Protein AF-A0A7K5FRA9-F1 (afdb_monomer)

InterPro domains:
  IPR001584 Integrase, catalytic core [PF00665] (162-250)
  IPR001584 Integrase, catalytic core [PS50994] (154-251)
  IPR002156 Ribonuclease H domain [PS50879] (1-100)
  IPR003308 Integrase, N-terminal zinc-binding domain [PF02022] (113-146)
  IPR003308 Integrase, N-terminal zinc-binding domain [PS50876] (105-146)
  IPR012337 Ribonuclease H-like superfamily [SSF53098] (3-96)
  IPR012337 Ribonuclease H-like superfamily [SSF53098] (157-251)
  IPR017856 Integrase-like, N-terminal [G3DSA:1.10.10.200] (104-157)
  IPR017856 Integrase-like, N-terminal [SSF46919] (105-157)
  IPR036397 Ribonuclease H superfamily [G3DSA:3.30.420.10] (1-102)
  IPR036397 Ribonuclease H superfamily [G3DSA:3.30.420.10] (158-251)

Radius of gyration: 30.33 Å; Cα contacts (8 Å, |Δi|>4): 303; chains: 1; bounding box: 75×40×74 Å

Organism: Probosciger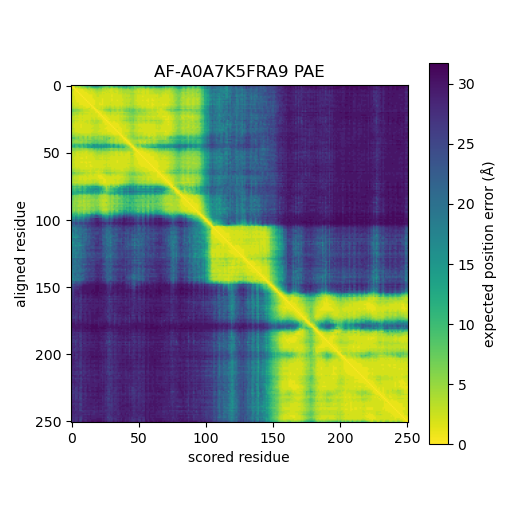 aterrimus (NCBI:txid141839)

Sequence (251 aa):
GSPQVVKLHATVHVFEKWDEPLNIITDSQYVEGVVQHLEGAWLKSTDHEDLYLLFRRLQHLISNRKLPYYIPHIRSHTQLPGPIAKGSALADKLAAPRINAPLPDALQQALLSHTFYHQSAKSLQRMFHIPLDSERQLIKMCPDCQSIAPLHPAGVNPRGLRALQLWQTDVTHVPEFGRYKYKYIYVLDTFSKAVWASPLTGETSKHTISHWMAAFATLGVPSEIKTDNGPCYTSQKTATFLVKWGVRHIT

Solvent-accessible surface area (backbone atoms only — not comparable to full-atom values): 14715 Å² total; per-residue (Å²): 126,50,74,66,53,54,51,43,52,53,51,41,50,50,65,71,72,49,97,55,76,40,78,48,82,34,63,41,62,64,53,39,52,46,67,78,51,37,70,83,54,85,84,72,92,57,99,53,57,72,59,49,52,49,50,54,51,41,28,53,52,57,68,70,52,87,59,60,71,47,62,54,66,45,74,66,88,58,90,59,87,53,72,66,47,52,50,51,55,49,50,52,64,69,70,43,83,82,72,92,55,84,80,62,61,57,66,56,49,45,46,58,48,31,77,65,65,68,60,51,38,72,55,45,27,73,74,56,71,48,60,56,67,62,36,45,49,55,49,68,69,32,67,74,56,52,76,62,49,75,79,64,66,87,67,74,80,85,62,30,96,43,69,53,35,28,30,40,40,52,76,45,81,49,73,88,58,54,97,53,67,36,34,31,41,35,39,33,30,54,49,71,64,52,72,48,74,44,81,24,97,59,79,44,38,69,48,56,50,56,49,48,55,54,41,32,75,72,79,48,73,42,48,24,40,37,41,60,82,46,72,32,59,71,30,69,71,36,50,54,50,33,56,76,70,66,28,47,79,44,104

pLDDT: mean 83.81, std 12.48, range [41.0, 97.38]

Structure (mmCIF, N/CA/C/O backbone):
data_AF-A0A7K5FRA9-F1
#
_entry.id   AF-A0A7K5FRA9-F1
#
loop_
_atom_site.group_PDB
_atom_site.id
_atom_site.type_symbol
_atom_site.label_atom_id
_atom_site.label_alt_id
_atom_site.label_comp_id
_atom_site.label_asym_id
_atom_site.label_entity_id
_atom_site.label_seq_id
_atom_site.pdbx_PDB_ins_code
_atom_site.Cartn_x
_atom_site.Cartn_y
_atom_site.Cartn_z
_atom_site.occupancy
_atom_site.B_iso_or_equiv
_atom_site.auth_seq_id
_atom_site.auth_comp_id
_atom_site.auth_asym_id
_atom_site.auth_atom_id
_atom_site.pdbx_PDB_model_num
ATOM 1 N N . GLY A 1 1 ? -24.449 4.962 10.376 1.00 53.41 1 GLY A N 1
ATOM 2 C CA . GLY A 1 1 ? -23.121 5.220 10.949 1.00 53.41 1 GLY A CA 1
ATOM 3 C C . GLY A 1 1 ? -22.290 3.954 11.004 1.00 53.41 1 GLY A C 1
ATOM 4 O O . GLY A 1 1 ? -22.815 2.906 11.344 1.00 53.41 1 GLY A O 1
ATOM 5 N N . SER A 1 2 ? -21.000 4.063 10.677 1.00 70.00 2 SER A N 1
ATOM 6 C CA . SER A 1 2 ? -20.014 2.971 10.752 1.00 70.00 2 SER A CA 1
ATOM 7 C C . SER A 1 2 ? -20.124 2.153 12.059 1.00 70.00 2 SER A C 1
ATOM 9 O O . SER A 1 2 ? -20.399 2.744 13.109 1.00 70.00 2 SER A O 1
ATOM 11 N N . PRO A 1 3 ? -19.857 0.827 12.043 1.00 72.19 3 PRO A N 1
ATOM 12 C CA . PRO A 1 3 ? -19.810 -0.007 13.249 1.00 72.19 3 PRO A CA 1
ATOM 13 C C . PRO A 1 3 ? -18.964 0.601 14.373 1.00 72.19 3 PRO A C 1
ATOM 15 O O . PRO A 1 3 ? -19.292 0.457 15.546 1.00 72.19 3 PRO A O 1
ATOM 18 N N . GLN A 1 4 ? -17.895 1.319 14.016 1.00 80.31 4 GLN A N 1
ATOM 19 C CA . GLN A 1 4 ? -17.022 1.984 14.981 1.00 80.31 4 GLN A CA 1
ATOM 20 C C . GLN A 1 4 ? -17.716 3.137 15.706 1.00 80.31 4 GLN A C 1
ATOM 22 O O . GLN A 1 4 ? -17.550 3.297 16.910 1.00 80.31 4 GLN A O 1
ATOM 27 N N . VAL A 1 5 ? -18.541 3.902 14.991 1.00 82.31 5 VAL A N 1
ATOM 28 C CA . VAL A 1 5 ? -19.293 5.030 15.552 1.00 82.31 5 VAL A CA 1
ATOM 29 C C . VAL A 1 5 ? -20.354 4.520 16.526 1.00 82.31 5 VAL A C 1
ATOM 31 O O . VAL A 1 5 ? -20.482 5.053 17.622 1.00 82.31 5 VAL A O 1
ATOM 34 N N . VAL A 1 6 ? -21.054 3.431 16.184 1.00 83.00 6 VAL A N 1
ATOM 35 C CA . VAL A 1 6 ? -22.041 2.797 17.080 1.00 83.00 6 VAL A CA 1
ATOM 36 C C . VAL A 1 6 ? -21.384 2.304 18.370 1.00 83.00 6 VAL A C 1
ATOM 38 O O . VAL A 1 6 ? -21.893 2.565 19.460 1.00 83.00 6 VAL A O 1
ATOM 41 N N . LYS A 1 7 ? -20.230 1.636 18.264 1.00 85.19 7 LYS A N 1
ATOM 42 C CA . LYS A 1 7 ? -19.477 1.163 19.434 1.00 85.19 7 LYS A CA 1
ATOM 43 C C . LYS A 1 7 ? -18.981 2.324 20.294 1.00 85.19 7 LYS A C 1
ATOM 45 O O . LYS A 1 7 ? -19.100 2.265 21.512 1.00 85.19 7 LYS A O 1
ATOM 50 N N . LEU A 1 8 ? -18.520 3.408 19.673 1.00 89.62 8 LEU A N 1
ATOM 51 C CA . LEU A 1 8 ? -18.101 4.611 20.386 1.00 89.62 8 LEU A CA 1
ATOM 52 C C . LEU A 1 8 ? -19.274 5.288 21.120 1.00 89.62 8 LEU A C 1
ATOM 54 O O . LEU A 1 8 ? -19.124 5.667 22.278 1.00 89.62 8 LEU A O 1
ATOM 58 N N . HIS A 1 9 ? -20.458 5.365 20.502 1.00 89.56 9 HIS A N 1
ATOM 59 C CA . HIS A 1 9 ? -21.684 5.831 21.164 1.00 89.56 9 HIS A CA 1
ATOM 60 C C . HIS A 1 9 ? -22.047 4.972 22.377 1.00 89.56 9 HIS A C 1
ATOM 62 O O . HIS A 1 9 ? -22.387 5.512 23.429 1.00 89.56 9 HIS A O 1
ATOM 68 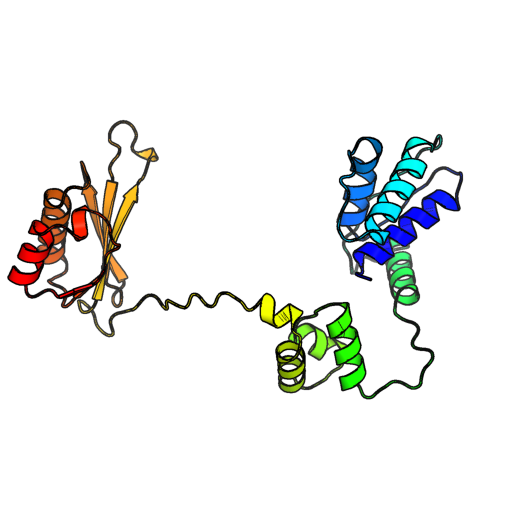N N . ALA A 1 10 ? -21.962 3.646 22.245 1.00 88.94 10 ALA A N 1
ATOM 69 C CA . ALA A 1 10 ? -22.217 2.737 23.356 1.00 88.94 10 ALA A CA 1
ATOM 70 C C . ALA A 1 10 ? -21.234 2.984 24.510 1.00 88.94 10 ALA A C 1
ATOM 72 O O . ALA A 1 10 ? -21.652 3.047 25.663 1.00 88.94 10 ALA A O 1
ATOM 73 N N . THR A 1 11 ? -19.951 3.205 24.212 1.00 91.44 11 THR A N 1
ATOM 74 C CA . THR A 1 11 ? -18.942 3.555 25.219 1.00 91.44 11 THR A CA 1
ATOM 75 C C . THR A 1 11 ? -19.252 4.878 25.911 1.00 91.44 11 THR A C 1
ATOM 77 O O . THR A 1 11 ? -19.220 4.922 27.138 1.00 91.44 11 THR A O 1
ATOM 80 N N . VAL A 1 12 ? -19.618 5.929 25.168 1.00 93.56 12 VAL A N 1
ATOM 81 C CA . VAL A 1 12 ? -20.054 7.207 25.763 1.00 93.56 12 VAL A CA 1
ATOM 82 C C . VAL A 1 12 ? -21.224 6.973 26.718 1.00 93.56 12 VAL A C 1
ATOM 84 O O . VAL A 1 12 ? -21.159 7.388 27.871 1.00 93.56 12 VAL A O 1
ATOM 87 N N . HIS A 1 13 ? -22.244 6.230 26.284 1.00 92.94 13 HIS A N 1
ATOM 88 C CA . HIS A 1 13 ? -23.414 5.936 27.110 1.00 92.94 13 HIS A CA 1
ATOM 89 C C . HIS A 1 13 ? -23.062 5.176 28.397 1.00 92.94 13 HIS A C 1
ATOM 91 O O . HIS A 1 13 ? -23.666 5.415 29.442 1.00 92.94 13 HIS A O 1
ATOM 97 N N . VAL A 1 14 ? -22.070 4.280 28.349 1.00 92.56 14 VAL A N 1
ATOM 98 C CA . VAL A 1 14 ? -21.587 3.573 29.542 1.00 92.56 14 VAL A CA 1
ATOM 99 C C . VAL A 1 14 ? -20.971 4.545 30.551 1.00 92.56 14 VAL A C 1
ATOM 101 O O . VAL A 1 14 ? -21.296 4.487 31.735 1.00 92.56 14 VAL A O 1
ATOM 104 N N . PHE A 1 15 ? -20.135 5.479 30.100 1.00 93.25 15 PHE A N 1
ATOM 105 C CA . PHE A 1 15 ? -19.546 6.479 30.993 1.00 93.25 15 PHE A CA 1
ATOM 106 C C . PHE A 1 15 ? -20.578 7.444 31.592 1.00 93.25 15 PHE A C 1
ATOM 108 O O . PHE A 1 15 ? -20.387 7.901 32.714 1.00 93.25 15 PHE A O 1
ATOM 115 N N . GLU A 1 16 ? -21.666 7.735 30.875 1.00 93.88 16 GLU A N 1
ATOM 116 C CA . GLU A 1 16 ? -22.750 8.602 31.361 1.00 93.88 16 GLU A CA 1
ATOM 117 C C . GLU A 1 16 ? -23.646 7.933 32.392 1.00 93.88 16 GLU A C 1
ATOM 119 O O . GLU A 1 16 ? -24.121 8.574 33.326 1.00 93.88 16 GLU A O 1
ATOM 124 N N . LYS A 1 17 ? -23.944 6.653 32.176 1.00 94.00 17 LYS A N 1
ATOM 125 C CA . LYS A 1 17 ? -24.985 5.960 32.927 1.00 94.00 17 LYS A CA 1
ATOM 126 C C . LYS A 1 17 ? -24.496 5.431 34.270 1.00 94.00 17 LYS A C 1
ATOM 128 O O . LYS A 1 17 ? -25.296 5.325 35.197 1.00 94.00 17 LYS A O 1
ATOM 133 N N . TRP A 1 18 ? -23.218 5.077 34.369 1.00 91.38 18 TRP A N 1
ATOM 134 C CA . TRP A 1 18 ? -22.669 4.403 35.540 1.00 91.38 18 TRP A CA 1
ATOM 135 C C . TRP A 1 18 ? -21.565 5.228 36.205 1.00 91.38 18 TRP A C 1
ATOM 137 O O . TRP A 1 18 ? -20.449 5.358 35.690 1.00 91.38 18 TRP A O 1
ATOM 147 N N . ASP A 1 19 ? -21.868 5.727 37.402 1.00 88.94 19 ASP A N 1
ATOM 148 C CA . ASP A 1 19 ? -20.928 6.420 38.291 1.00 88.94 19 ASP A CA 1
ATOM 149 C C . ASP A 1 19 ? -20.381 5.464 39.372 1.00 88.94 19 ASP A C 1
ATOM 151 O O . ASP A 1 19 ? -20.484 5.695 40.571 1.00 88.94 19 ASP A O 1
ATOM 155 N N . GLU A 1 20 ? -19.842 4.326 38.927 1.00 93.06 20 GLU A N 1
ATOM 156 C CA . GLU A 1 20 ? -19.212 3.283 39.755 1.00 93.06 20 GLU A CA 1
ATOM 157 C C . GLU A 1 20 ? -17.907 2.783 39.096 1.00 93.06 20 GLU A C 1
ATOM 159 O O . GLU A 1 20 ? -17.651 3.122 37.943 1.00 93.06 20 GLU A O 1
ATOM 164 N N . PRO A 1 21 ? -17.025 2.011 39.754 1.00 93.75 21 PRO A N 1
ATOM 165 C CA . PRO A 1 21 ? -15.877 1.406 39.071 1.00 93.75 21 PRO A CA 1
ATOM 166 C C . PRO A 1 21 ? -16.293 0.591 37.831 1.00 93.75 21 PRO A C 1
ATOM 168 O O . PRO A 1 21 ? -17.143 -0.291 37.930 1.00 93.75 21 PRO A O 1
ATOM 171 N N . LEU A 1 22 ? -15.697 0.867 36.662 1.00 93.44 22 LEU A N 1
ATOM 172 C CA . LEU A 1 22 ? -16.139 0.293 35.380 1.00 93.44 22 LEU A CA 1
ATOM 173 C C . LEU A 1 22 ? -15.146 -0.688 34.766 1.00 93.44 22 LEU A C 1
ATOM 175 O O . LEU A 1 22 ? -13.953 -0.418 34.687 1.00 93.44 22 LEU A O 1
ATOM 179 N N . ASN A 1 23 ? -15.672 -1.775 34.203 1.00 92.50 23 ASN A N 1
ATOM 180 C CA . ASN A 1 23 ? -14.941 -2.663 33.303 1.00 92.50 23 ASN A CA 1
ATOM 181 C C . ASN A 1 23 ? -15.685 -2.734 31.963 1.00 92.50 23 ASN A C 1
ATOM 183 O O . ASN A 1 23 ? -16.771 -3.307 31.882 1.00 92.50 23 ASN A O 1
ATOM 187 N N . ILE A 1 24 ? -15.111 -2.146 30.914 1.00 91.00 24 ILE A N 1
ATOM 188 C CA . ILE A 1 24 ? -15.698 -2.059 29.573 1.00 91.00 24 ILE A CA 1
ATOM 189 C C . ILE A 1 24 ? -14.959 -3.026 28.656 1.00 91.00 24 ILE A C 1
ATOM 191 O O . ILE A 1 24 ? -13.873 -2.731 28.183 1.00 91.00 24 ILE A O 1
ATOM 195 N N . ILE A 1 25 ? -15.536 -4.185 28.368 1.00 89.38 25 ILE A N 1
ATOM 196 C CA . ILE A 1 25 ? -14.910 -5.137 27.444 1.00 89.38 25 ILE A CA 1
ATOM 197 C C . ILE A 1 25 ? -15.369 -4.806 26.024 1.00 89.38 25 ILE A C 1
ATOM 199 O O . ILE A 1 25 ? -16.564 -4.867 25.736 1.00 89.38 25 ILE A O 1
ATOM 203 N N . THR A 1 26 ? -14.431 -4.455 25.142 1.00 88.31 26 THR A N 1
ATOM 204 C CA . THR A 1 26 ? -14.727 -4.048 23.760 1.00 88.31 26 THR A CA 1
ATOM 205 C C . THR A 1 26 ? -14.065 -4.978 22.753 1.00 88.31 26 THR A C 1
ATOM 207 O O . THR A 1 26 ? -12.919 -5.381 22.914 1.00 88.31 26 THR A O 1
ATOM 210 N N . ASP A 1 27 ? -14.765 -5.309 21.675 1.00 86.12 27 ASP A N 1
ATOM 211 C CA . ASP A 1 27 ? -14.205 -6.007 20.513 1.00 86.12 27 ASP A CA 1
ATOM 212 C C . ASP A 1 27 ? -13.734 -5.029 19.414 1.00 86.12 27 ASP A C 1
ATOM 214 O O . ASP A 1 27 ? -13.428 -5.419 18.286 1.00 86.12 27 ASP A O 1
ATOM 218 N N . SER A 1 28 ? -13.718 -3.729 19.728 1.00 87.31 28 SER A N 1
ATOM 219 C CA . SER A 1 28 ? -13.159 -2.683 18.882 1.00 87.31 28 SER A CA 1
ATOM 220 C C . SER A 1 28 ? -11.855 -2.155 19.464 1.00 87.31 28 SER A C 1
ATOM 222 O O . SER A 1 28 ? -11.849 -1.360 20.407 1.00 87.31 28 SER A O 1
ATOM 224 N N . GLN A 1 29 ? -10.754 -2.536 18.817 1.00 88.06 29 GLN A N 1
ATOM 225 C CA . GLN A 1 29 ? -9.428 -1.975 19.080 1.00 88.06 29 GLN A CA 1
ATOM 226 C C . GLN A 1 29 ? -9.397 -0.453 18.870 1.00 88.06 29 GLN A C 1
ATOM 228 O O . GLN A 1 29 ? -8.656 0.260 19.536 1.00 88.06 29 GLN A O 1
ATOM 233 N N . TYR A 1 30 ? -10.229 0.061 17.960 1.00 89.06 30 TYR A N 1
ATOM 234 C CA . TYR A 1 30 ? -10.352 1.498 17.739 1.00 89.06 30 TYR A CA 1
ATOM 235 C C . TYR A 1 30 ? -10.917 2.211 18.971 1.00 89.06 30 TYR A C 1
ATOM 237 O O . TYR A 1 30 ? -10.350 3.201 19.415 1.00 89.06 30 TYR A O 1
ATOM 245 N N . VAL A 1 31 ? -12.009 1.698 19.545 1.00 90.00 31 VAL A N 1
ATOM 246 C CA . VAL A 1 31 ? -12.643 2.291 20.732 1.00 90.00 31 VAL A CA 1
ATOM 247 C C . VAL A 1 31 ? -11.736 2.190 21.958 1.00 90.00 31 VAL A C 1
ATOM 249 O O . VAL A 1 31 ? -11.616 3.168 22.691 1.00 90.00 31 VAL A O 1
ATOM 252 N N . GLU A 1 32 ? -11.071 1.047 22.156 1.00 92.44 32 GLU A N 1
ATOM 253 C CA . GLU A 1 32 ? -10.038 0.899 23.192 1.00 92.44 32 GLU A CA 1
ATOM 254 C C . GLU A 1 32 ? -8.961 1.981 23.036 1.00 92.44 32 GLU A C 1
ATOM 256 O O . GLU A 1 32 ? -8.694 2.735 23.973 1.00 92.44 32 GLU A O 1
ATOM 261 N N . GLY A 1 33 ? -8.389 2.096 21.833 1.00 90.75 33 GLY A N 1
ATOM 262 C CA . GLY A 1 33 ? -7.344 3.067 21.534 1.00 90.75 33 GLY A CA 1
ATOM 263 C C . GLY A 1 33 ? -7.802 4.508 21.740 1.00 90.75 33 GLY A C 1
ATOM 264 O O . GLY A 1 33 ? -7.056 5.301 22.306 1.00 90.75 33 GLY A O 1
ATOM 265 N N . VAL A 1 34 ? -9.032 4.854 21.348 1.00 91.38 34 VAL A N 1
ATOM 266 C CA . VAL A 1 34 ? -9.605 6.179 21.618 1.00 91.38 34 VAL A CA 1
ATOM 267 C C . VAL A 1 34 ? -9.618 6.439 23.120 1.00 91.38 34 VAL A C 1
ATOM 269 O O . VAL A 1 34 ? -8.994 7.397 23.557 1.00 91.38 34 VAL A O 1
ATOM 272 N N . VAL A 1 35 ? -10.269 5.591 23.919 1.00 91.50 35 VAL A N 1
ATOM 273 C CA . VAL A 1 35 ? -10.432 5.834 25.363 1.00 91.50 35 VAL A CA 1
ATOM 274 C C . VAL A 1 35 ? -9.081 5.971 26.073 1.00 91.50 35 VAL A C 1
ATOM 276 O O . VAL A 1 35 ? -8.929 6.864 26.899 1.00 91.50 35 VAL A O 1
ATOM 279 N N . GLN A 1 36 ? -8.086 5.155 25.711 1.00 89.50 36 GLN A N 1
ATOM 280 C CA . GLN A 1 36 ? -6.750 5.193 26.322 1.00 89.50 36 GLN A CA 1
ATOM 281 C C . GLN A 1 36 ? -5.970 6.490 26.054 1.00 89.50 36 GLN A C 1
ATOM 283 O O . GLN A 1 36 ? -5.121 6.861 26.859 1.00 89.50 36 GLN A O 1
ATOM 288 N N . HIS A 1 37 ? -6.231 7.174 24.938 1.00 89.88 37 HIS A N 1
ATOM 289 C CA . HIS A 1 37 ? -5.438 8.337 24.517 1.00 89.88 37 HIS A CA 1
ATOM 290 C C . HIS A 1 37 ? -6.216 9.658 24.570 1.00 89.88 37 HIS A C 1
ATOM 292 O O . HIS A 1 37 ? -5.622 10.724 24.411 1.00 89.88 37 HIS A O 1
ATOM 298 N N . LEU A 1 38 ? -7.534 9.617 24.777 1.00 88.88 38 LEU A N 1
ATOM 299 C CA . LEU A 1 38 ? -8.399 10.784 24.606 1.00 88.88 38 LEU A CA 1
ATOM 300 C C . LEU A 1 38 ? -8.260 11.831 25.720 1.00 88.88 38 LEU A C 1
ATOM 302 O O . LEU A 1 38 ? -8.423 13.016 25.441 1.00 88.88 38 LEU A O 1
ATOM 306 N N . GLU A 1 39 ? -7.943 11.430 26.954 1.00 83.50 39 GLU A N 1
ATOM 307 C CA . GLU A 1 39 ? -7.910 12.325 28.127 1.00 83.50 39 GLU A CA 1
ATOM 308 C C . GLU A 1 39 ? -6.984 13.541 27.934 1.00 83.50 39 GLU A C 1
ATOM 310 O O . GLU A 1 39 ? -7.330 14.648 28.337 1.00 83.50 39 GLU A O 1
ATOM 315 N N . GLY A 1 40 ? -5.849 13.357 27.249 1.00 78.81 40 GLY A N 1
ATOM 316 C CA . GLY A 1 40 ? -4.874 14.417 26.950 1.00 78.81 40 GLY A CA 1
ATOM 317 C C . GLY A 1 40 ? -4.806 14.844 25.479 1.00 78.81 40 GLY A C 1
ATOM 318 O O . GLY A 1 40 ? -3.919 15.612 25.104 1.00 78.81 40 GLY A O 1
ATOM 319 N N . ALA A 1 41 ? -5.687 14.330 24.617 1.00 85.62 41 ALA A N 1
ATOM 320 C CA . ALA A 1 41 ? -5.601 14.564 23.178 1.00 85.62 41 ALA A CA 1
ATOM 321 C C . ALA A 1 41 ? -6.156 15.935 22.757 1.00 85.62 41 ALA A C 1
ATOM 323 O O . ALA A 1 41 ? -7.220 16.372 23.196 1.00 85.62 41 ALA A O 1
ATOM 324 N N . TRP A 1 42 ? -5.480 16.584 21.806 1.00 83.94 42 TRP A N 1
ATOM 325 C CA . TRP A 1 42 ? -6.009 17.765 21.124 1.00 83.94 42 TRP A CA 1
ATOM 326 C C . TRP A 1 42 ? -6.942 17.354 19.981 1.00 83.94 42 TRP A C 1
ATOM 328 O O . TRP A 1 42 ? -6.505 16.806 18.969 1.00 83.94 42 TRP A O 1
ATOM 338 N N . LEU A 1 43 ? -8.237 17.645 20.129 1.00 83.50 43 LEU A N 1
ATOM 339 C CA . LEU A 1 43 ? -9.244 17.362 19.106 1.00 83.50 43 LEU A CA 1
ATOM 340 C C . LEU A 1 43 ? -9.278 18.472 18.047 1.00 83.50 43 LEU A C 1
ATOM 342 O O . LEU A 1 43 ? -9.757 19.580 18.303 1.00 83.50 43 LEU A O 1
ATOM 346 N N . LYS A 1 44 ? -8.807 18.159 16.837 1.00 80.75 44 LYS A N 1
ATOM 347 C CA . LYS A 1 44 ? -8.954 19.023 15.657 1.00 80.75 44 LYS A CA 1
ATOM 348 C C . LYS A 1 44 ? -10.401 18.975 15.150 1.00 80.75 44 LYS A C 1
ATOM 350 O O . LYS A 1 44 ? -11.011 17.910 15.163 1.00 80.75 44 LYS A O 1
ATOM 355 N N . SER A 1 45 ? -10.946 20.107 14.701 1.00 74.19 45 SER A N 1
ATOM 356 C CA . SER A 1 45 ? -12.240 20.122 14.012 1.00 74.19 45 SER A CA 1
ATOM 357 C C . SER A 1 45 ? -12.164 19.312 12.712 1.00 74.19 45 SER A C 1
ATOM 359 O O . SER A 1 45 ? -11.163 19.358 11.992 1.00 74.19 45 SER A O 1
ATOM 361 N N . THR A 1 46 ? -13.213 18.540 12.439 1.00 73.25 46 THR A N 1
ATOM 362 C CA . THR A 1 46 ? -13.329 17.656 11.270 1.00 73.25 46 THR A CA 1
ATOM 363 C C . THR A 1 46 ? -14.650 17.899 10.558 1.00 73.25 46 THR A C 1
ATOM 365 O O . THR A 1 46 ? -15.611 18.301 11.207 1.00 73.25 46 THR A O 1
ATOM 368 N N . ASP A 1 47 ? -14.729 17.543 9.276 1.00 74.31 47 ASP A N 1
ATOM 369 C CA . ASP A 1 47 ? -15.952 17.652 8.460 1.00 74.31 47 ASP A CA 1
ATOM 370 C C . ASP A 1 47 ? -17.120 16.784 8.985 1.00 74.31 47 ASP A C 1
ATOM 372 O O . ASP A 1 47 ? -18.274 16.987 8.618 1.00 74.31 47 ASP A O 1
ATOM 376 N N . HIS A 1 48 ? -16.842 15.832 9.886 1.00 80.19 48 HIS A N 1
ATOM 377 C CA . HIS A 1 48 ? -17.844 15.026 10.589 1.00 80.19 48 HIS A CA 1
ATOM 378 C C . HIS A 1 48 ? -18.164 15.598 11.979 1.00 80.19 48 HIS A C 1
ATOM 380 O O . HIS A 1 48 ? -17.611 15.151 12.989 1.00 80.19 48 HIS A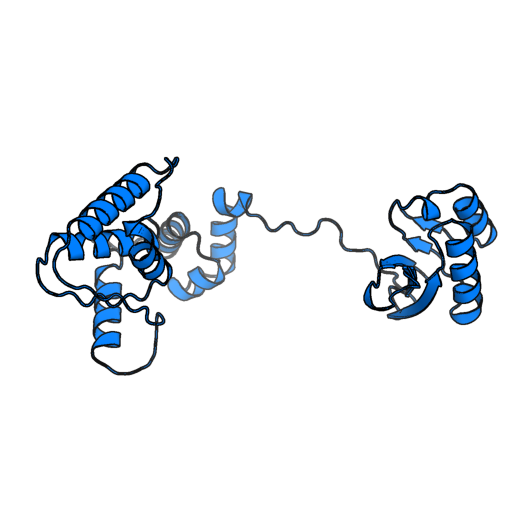 O 1
ATOM 386 N N . GLU A 1 49 ? -19.071 16.574 12.030 1.00 81.69 49 GLU A N 1
ATOM 387 C CA . GLU A 1 49 ? -19.450 17.290 13.259 1.00 81.69 49 GLU A CA 1
ATOM 388 C C . GLU A 1 49 ? -19.977 16.356 14.364 1.00 81.69 49 GLU A C 1
ATOM 390 O O . GLU A 1 49 ? -19.534 16.447 15.509 1.00 81.69 49 GLU A O 1
ATOM 395 N N . ASP A 1 50 ? -20.820 15.377 14.019 1.00 82.94 50 ASP A N 1
ATOM 396 C CA . ASP A 1 50 ? -21.369 14.407 14.980 1.00 82.94 50 ASP A CA 1
ATOM 397 C C . ASP A 1 50 ? -20.278 13.599 15.694 1.00 82.94 50 ASP A C 1
ATOM 399 O O . ASP A 1 50 ? -20.328 13.374 16.905 1.00 82.94 50 ASP A O 1
ATOM 403 N N . LEU A 1 51 ? -19.257 13.173 14.946 1.00 86.31 51 LEU A N 1
ATOM 404 C CA . LEU A 1 51 ? -18.149 12.392 15.486 1.00 86.31 51 LEU A CA 1
ATOM 405 C C . LEU A 1 51 ? -17.244 13.261 16.367 1.00 86.31 51 LEU A C 1
ATOM 407 O O . LEU A 1 51 ? -16.801 12.819 17.428 1.00 86.31 51 LEU A O 1
ATOM 411 N N . TYR A 1 52 ? -17.007 14.508 15.958 1.00 87.12 52 TYR A N 1
ATOM 412 C CA . TYR A 1 52 ? -16.275 15.484 16.759 1.00 87.12 52 TYR A CA 1
ATOM 413 C C . TYR A 1 52 ? -16.964 15.744 18.106 1.00 87.12 52 TYR A C 1
ATOM 415 O O . TYR A 1 52 ? -16.313 15.706 19.155 1.00 87.12 52 TYR A O 1
ATOM 423 N N . LEU A 1 53 ? -18.286 15.948 18.095 1.00 89.62 53 LEU A N 1
ATOM 424 C CA . LEU A 1 53 ? -19.091 16.113 19.306 1.00 89.62 53 LEU A CA 1
ATOM 425 C C . LEU A 1 53 ? -19.029 14.868 20.196 1.00 89.62 53 LEU A C 1
ATOM 427 O O . LEU A 1 53 ? -18.910 14.991 21.416 1.00 89.62 53 LEU A O 1
ATOM 431 N N . LEU A 1 54 ? -19.042 13.675 19.600 1.00 90.94 54 LEU A N 1
ATOM 432 C CA . LEU A 1 54 ? -18.921 12.418 20.332 1.00 90.94 54 LEU A CA 1
ATOM 433 C C . LEU A 1 54 ? -17.571 12.298 21.055 1.00 90.94 54 LEU A C 1
ATOM 435 O O . LEU A 1 54 ? -17.538 11.950 22.236 1.00 90.94 54 LEU A O 1
ATOM 439 N N . PHE A 1 55 ? -16.466 12.639 20.383 1.00 92.31 55 PHE A N 1
ATOM 440 C CA . PHE A 1 55 ? -15.140 12.658 21.004 1.00 92.31 55 PHE A CA 1
ATOM 441 C C . PHE A 1 55 ? -15.031 13.700 22.108 1.00 92.31 55 PHE A C 1
ATOM 443 O O . PHE A 1 55 ? -14.540 13.384 23.187 1.00 92.31 55 PHE A O 1
ATOM 450 N N . ARG A 1 56 ? -15.522 14.922 21.876 1.00 91.56 56 ARG A N 1
ATOM 451 C CA . ARG A 1 56 ? -15.575 15.980 22.898 1.00 91.56 56 ARG A CA 1
ATOM 452 C C . ARG A 1 56 ? -16.317 15.511 24.146 1.00 91.56 56 ARG A C 1
ATOM 454 O O . ARG A 1 56 ? -15.853 15.734 25.262 1.00 91.56 56 ARG A O 1
ATOM 461 N N . ARG A 1 57 ? -17.458 14.849 23.954 1.00 94.06 57 ARG A N 1
ATOM 462 C CA . ARG A 1 57 ? -18.296 14.342 25.042 1.00 94.06 57 ARG A CA 1
ATOM 463 C C . ARG A 1 57 ? -17.597 13.232 25.818 1.00 94.06 57 ARG A C 1
ATOM 465 O O . ARG A 1 57 ? -17.529 13.305 27.040 1.00 94.06 57 ARG A O 1
ATOM 472 N N . LEU A 1 58 ? -17.018 12.256 25.122 1.00 94.12 58 LEU A N 1
ATOM 473 C CA . LEU A 1 58 ? -16.253 11.184 25.756 1.00 94.12 58 LEU A CA 1
ATOM 474 C C . LEU A 1 58 ? -15.024 11.720 26.504 1.00 94.12 58 LEU A C 1
ATOM 476 O O . LEU A 1 58 ? -14.780 11.306 27.632 1.00 94.12 58 LEU A O 1
ATOM 480 N N . GLN A 1 59 ? -14.296 12.675 25.919 1.00 93.81 59 GLN A N 1
ATOM 481 C CA . GLN A 1 59 ? -13.152 13.328 26.556 1.00 93.81 59 GLN A CA 1
ATOM 482 C C . GLN A 1 59 ? -13.567 13.987 27.872 1.00 93.81 59 GLN A C 1
ATOM 484 O O . GLN A 1 59 ? -12.959 13.737 28.906 1.00 93.81 59 GLN A O 1
ATOM 489 N N . HIS A 1 60 ? -14.648 14.770 27.849 1.00 93.19 60 HIS A N 1
ATOM 490 C CA . HIS A 1 60 ? -15.175 15.421 29.044 1.00 93.19 60 HIS A CA 1
ATOM 491 C C . HIS A 1 60 ? -15.575 14.416 30.134 1.00 93.19 60 HIS A C 1
ATOM 493 O O . HIS A 1 60 ? -15.315 14.658 31.311 1.00 93.19 60 HIS A O 1
ATOM 499 N N . LEU A 1 61 ? -16.187 13.289 29.762 1.00 93.75 61 LEU A N 1
ATOM 500 C CA . LEU A 1 61 ? -16.572 12.247 30.716 1.00 93.75 61 LEU A CA 1
ATOM 501 C C . LEU A 1 61 ? -15.354 11.565 31.342 1.00 93.75 61 LEU A C 1
ATOM 503 O O . LEU A 1 61 ? -15.348 11.354 32.550 1.00 93.75 61 LEU A O 1
ATOM 507 N N . ILE A 1 62 ? -14.327 11.255 30.547 1.00 92.38 62 ILE A N 1
ATOM 508 C CA . ILE A 1 62 ? -13.093 10.633 31.042 1.00 92.38 62 ILE A CA 1
ATOM 509 C C . ILE A 1 62 ? -12.362 11.591 31.986 1.00 92.38 62 ILE A C 1
ATOM 511 O O . ILE A 1 62 ? -12.076 11.215 33.117 1.00 92.38 62 ILE A O 1
ATOM 515 N N . SER A 1 63 ? -12.142 12.843 31.572 1.00 91.56 63 SER A N 1
ATOM 516 C CA . SER A 1 63 ? -11.398 13.830 32.367 1.00 91.56 63 SER A CA 1
ATOM 517 C C . SER A 1 63 ? -12.072 14.196 33.694 1.00 91.56 63 SER A C 1
ATOM 519 O O . SER A 1 63 ? -11.392 14.596 34.633 1.00 91.56 63 SER A O 1
ATOM 521 N N . ASN A 1 64 ? -13.401 14.084 33.792 1.00 90.81 64 ASN A N 1
ATOM 522 C CA . ASN A 1 64 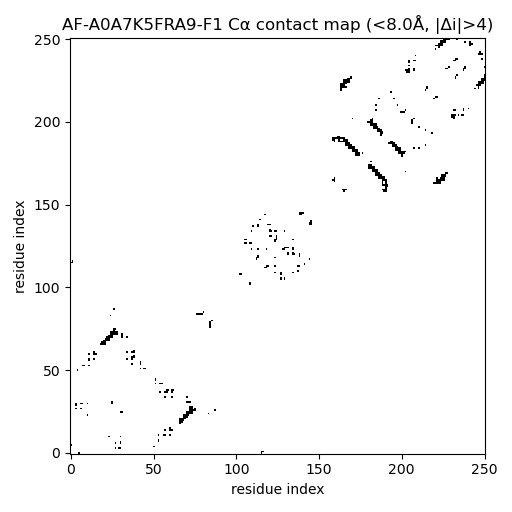? -14.134 14.370 35.031 1.00 90.81 64 ASN A CA 1
ATOM 523 C C . ASN A 1 64 ? -14.403 13.130 35.888 1.00 90.81 64 ASN A C 1
ATOM 525 O O . ASN A 1 64 ? -14.926 13.253 37.002 1.00 90.81 64 ASN A O 1
ATOM 529 N N . ARG A 1 65 ? -14.076 11.932 35.397 1.00 90.12 65 ARG A N 1
ATOM 530 C CA . ARG A 1 65 ? -14.336 10.700 36.132 1.00 90.12 65 ARG A CA 1
ATOM 531 C C . ARG A 1 65 ? -13.352 10.558 37.290 1.00 90.12 65 ARG A C 1
ATOM 533 O O . ARG A 1 65 ? -12.144 10.545 37.098 1.00 90.12 65 ARG A O 1
ATOM 540 N N . LYS A 1 66 ? -13.878 10.382 38.505 1.00 91.12 66 LYS A N 1
ATOM 541 C CA . LYS A 1 66 ? -13.070 10.154 39.722 1.00 91.12 66 LYS A CA 1
ATOM 542 C C . LYS A 1 66 ? -12.851 8.676 40.043 1.00 91.12 66 LYS A C 1
ATOM 544 O O . LYS A 1 66 ? -11.954 8.335 40.807 1.00 91.12 66 LYS A O 1
ATOM 549 N N . LEU A 1 67 ? -13.708 7.811 39.505 1.00 93.38 67 LEU A N 1
ATOM 550 C CA . LEU A 1 67 ? -13.717 6.377 39.777 1.00 93.38 67 LEU A CA 1
ATOM 551 C C . LEU A 1 67 ? -12.924 5.609 38.713 1.00 93.38 67 LEU A C 1
ATOM 553 O O . LEU A 1 67 ? -12.961 5.985 37.538 1.00 93.38 67 LEU A O 1
ATOM 557 N N . PRO A 1 68 ? -12.237 4.517 39.093 1.00 93.50 68 PRO A N 1
ATOM 558 C CA . PRO A 1 68 ? -11.404 3.770 38.164 1.00 93.50 68 PRO A CA 1
ATOM 559 C C . PRO A 1 68 ? -12.245 3.130 37.058 1.00 93.50 68 PRO A C 1
ATOM 561 O O . PRO A 1 68 ? -13.381 2.697 37.274 1.00 93.50 68 PRO A O 1
ATOM 564 N N . TYR A 1 69 ? -11.664 3.047 35.868 1.00 93.81 69 TYR A N 1
ATOM 565 C CA . TYR A 1 69 ? -12.232 2.313 34.750 1.00 93.81 69 TYR A CA 1
ATOM 566 C C . TYR A 1 69 ? -11.141 1.500 34.051 1.00 93.81 69 TYR A C 1
ATOM 568 O O . TYR A 1 69 ? -9.974 1.888 34.033 1.00 93.81 69 TYR A O 1
ATOM 576 N N . TYR A 1 70 ? -11.524 0.369 33.472 1.00 92.94 70 TYR A N 1
ATOM 577 C CA . TYR A 1 70 ? -10.649 -0.480 32.676 1.00 92.94 70 TYR A CA 1
ATOM 578 C C . TYR A 1 70 ? -11.343 -0.858 31.372 1.00 92.94 70 TYR A C 1
ATOM 580 O O . TYR A 1 70 ? -12.520 -1.222 31.378 1.00 92.94 70 TYR A O 1
ATOM 588 N N . ILE A 1 71 ? -10.626 -0.764 30.250 1.00 91.88 71 ILE A N 1
ATOM 589 C CA . ILE A 1 71 ? -11.159 -1.069 28.918 1.00 91.88 71 ILE A CA 1
ATOM 590 C C . ILE A 1 71 ? -10.222 -2.011 28.152 1.00 91.88 71 ILE A C 1
ATOM 592 O O . ILE A 1 71 ? -9.346 -1.546 27.429 1.00 91.88 71 ILE A O 1
ATOM 596 N N . PRO A 1 72 ? -10.344 -3.340 28.321 1.00 90.00 72 PRO A N 1
ATOM 597 C CA . PRO A 1 72 ? -9.558 -4.284 27.541 1.00 90.00 72 PRO A CA 1
ATOM 598 C C . PRO A 1 72 ? -10.209 -4.563 26.184 1.00 90.00 72 PRO A C 1
ATOM 600 O O . PRO A 1 72 ? -11.429 -4.749 26.083 1.00 90.00 72 PRO A O 1
ATOM 603 N N . HIS A 1 73 ? -9.379 -4.687 25.150 1.00 90.06 73 HIS A N 1
ATOM 604 C CA . HIS A 1 73 ? -9.807 -5.227 23.867 1.00 90.06 73 HIS A CA 1
ATOM 605 C C . HIS A 1 73 ? -9.803 -6.764 23.828 1.00 90.06 73 HIS A C 1
ATOM 607 O O . HIS A 1 73 ? -8.853 -7.427 24.250 1.00 90.06 73 HIS A O 1
ATOM 613 N N . ILE A 1 74 ? -10.852 -7.336 23.237 1.00 85.31 74 ILE A N 1
ATOM 614 C CA . ILE A 1 74 ? -10.957 -8.758 22.893 1.00 85.31 74 ILE A CA 1
ATOM 615 C C . ILE A 1 74 ? -11.099 -8.933 21.383 1.00 85.31 74 ILE A C 1
ATOM 617 O O . ILE A 1 74 ? -11.667 -8.093 20.697 1.00 85.31 74 ILE A O 1
ATOM 621 N N . ARG A 1 75 ? -10.633 -10.058 20.831 1.00 78.06 75 ARG A N 1
ATOM 622 C CA . ARG A 1 75 ? -10.894 -10.344 19.413 1.00 78.06 75 ARG A CA 1
ATOM 623 C C . ARG A 1 75 ? -12.386 -10.591 19.187 1.00 78.06 75 ARG A C 1
ATOM 625 O O . ARG A 1 75 ? -12.998 -11.399 19.891 1.00 78.06 75 ARG A O 1
ATOM 632 N N . SER A 1 76 ? -12.931 -9.945 18.161 1.00 67.56 76 SER A N 1
ATOM 633 C CA . SER A 1 76 ? -14.267 -10.233 17.650 1.00 67.56 76 SER A CA 1
ATOM 634 C C . SER A 1 76 ? -14.375 -11.695 17.197 1.00 67.56 76 SER A C 1
ATOM 636 O O . SER A 1 76 ? -13.402 -12.300 16.740 1.00 67.56 76 SER A O 1
ATOM 638 N N . HIS A 1 77 ? -15.565 -12.281 17.358 1.00 65.19 77 HIS A N 1
ATOM 639 C CA . HIS A 1 77 ? -15.886 -13.648 16.918 1.00 65.19 77 HIS A CA 1
ATOM 640 C C . HIS A 1 77 ? -14.953 -14.753 17.453 1.00 65.19 77 HIS A C 1
ATOM 642 O O . HIS A 1 77 ? -14.668 -15.734 16.762 1.00 65.19 77 HIS A O 1
ATOM 648 N N . THR A 1 78 ? -14.475 -14.629 18.693 1.00 63.56 78 THR A N 1
ATOM 649 C CA . THR A 1 78 ? -13.766 -15.736 19.351 1.00 63.56 78 THR A CA 1
ATOM 650 C C . THR A 1 78 ? -14.724 -16.905 19.611 1.00 63.56 78 THR A C 1
ATOM 652 O O . THR A 1 78 ? -15.819 -16.723 20.132 1.00 63.56 78 THR A O 1
ATOM 655 N N . GLN A 1 79 ? -14.306 -18.131 19.275 1.00 64.94 79 GLN A N 1
ATOM 656 C CA . GLN A 1 79 ? -15.059 -19.362 19.586 1.00 64.94 79 GLN A CA 1
ATOM 657 C C . GLN A 1 79 ? -14.839 -19.843 21.031 1.00 64.94 79 GLN A C 1
ATOM 659 O O . GLN A 1 79 ? -15.185 -20.969 21.384 1.00 64.94 79 GLN A O 1
ATOM 664 N N . LEU A 1 80 ? -14.212 -19.012 21.867 1.00 66.00 80 LEU A N 1
ATOM 665 C CA . LEU A 1 80 ? -13.893 -19.375 23.238 1.00 66.00 80 LEU A CA 1
ATOM 666 C C . LEU A 1 80 ? -15.174 -19.321 24.086 1.00 66.00 80 LEU A C 1
ATOM 668 O O . LEU A 1 80 ? -15.858 -18.295 24.094 1.00 66.00 80 LEU A O 1
ATOM 672 N N . PRO A 1 81 ? -15.528 -20.401 24.803 1.00 72.06 81 PRO A N 1
ATOM 673 C CA . PRO A 1 81 ? -16.699 -20.403 25.663 1.00 72.06 81 PRO A CA 1
ATOM 674 C C . PRO A 1 81 ? -16.479 -19.471 26.860 1.00 72.06 81 PRO A C 1
ATOM 676 O O . PRO A 1 81 ? -15.389 -19.405 27.423 1.00 72.06 81 PRO A O 1
ATOM 679 N N . GLY A 1 82 ? -17.525 -18.761 27.283 1.00 81.38 82 GLY A N 1
ATOM 680 C CA . GLY A 1 82 ? -17.458 -17.947 28.494 1.00 81.38 82 GLY A CA 1
ATOM 681 C C . GLY A 1 82 ? -18.504 -16.836 28.563 1.00 81.38 82 GLY A C 1
ATOM 682 O O . GLY A 1 82 ? -19.221 -16.588 27.589 1.00 81.38 82 GLY A O 1
ATOM 683 N N . PRO A 1 83 ? -18.602 -16.151 29.714 1.00 81.19 83 PRO A N 1
ATOM 684 C CA . PRO A 1 83 ? -19.535 -15.041 29.908 1.00 81.19 83 PRO A CA 1
ATOM 685 C C . PRO A 1 83 ? -19.254 -13.869 28.955 1.00 81.19 83 PRO A C 1
ATOM 687 O O . PRO A 1 83 ? -20.191 -13.250 28.461 1.00 81.19 83 PRO A O 1
ATOM 690 N N . ILE A 1 84 ? -17.981 -13.626 28.625 1.00 81.31 84 ILE A N 1
ATOM 691 C CA . ILE A 1 84 ? -17.551 -12.548 27.722 1.00 81.31 84 ILE A CA 1
ATOM 692 C C . ILE A 1 84 ? -18.052 -12.787 26.290 1.00 81.31 84 ILE A C 1
ATOM 694 O O . ILE A 1 84 ? -18.679 -11.909 25.703 1.00 81.31 84 ILE A O 1
ATOM 698 N N . ALA A 1 85 ? -17.845 -13.993 25.746 1.00 78.25 85 ALA A N 1
ATOM 699 C CA . ALA A 1 85 ? -18.301 -14.342 24.399 1.00 78.25 85 ALA A CA 1
ATOM 700 C C . ALA A 1 85 ? -19.835 -14.294 24.277 1.00 78.25 85 ALA A C 1
ATOM 702 O O . ALA A 1 85 ? -20.366 -13.799 23.284 1.00 78.25 85 ALA A O 1
ATOM 703 N N . LYS A 1 86 ? -20.562 -14.734 25.317 1.00 80.56 86 LYS A N 1
ATOM 704 C CA . LYS A 1 86 ? -22.030 -14.613 25.381 1.00 80.56 86 LYS A CA 1
ATOM 705 C C . LYS A 1 86 ? -22.488 -13.152 25.405 1.00 80.56 86 LYS A C 1
ATOM 707 O O . LYS A 1 86 ? -23.434 -12.807 24.703 1.00 80.56 86 LYS A O 1
ATOM 712 N N . GLY A 1 87 ? -21.820 -12.308 26.194 1.00 80.88 87 GLY A N 1
ATOM 713 C CA . GLY A 1 87 ? -22.106 -10.874 26.273 1.00 80.88 87 GLY A CA 1
ATOM 714 C C . GLY A 1 87 ? -21.871 -10.159 24.943 1.00 80.88 87 GLY A C 1
ATOM 715 O O . GLY A 1 87 ? -22.734 -9.408 24.499 1.00 80.88 87 GLY A O 1
ATOM 716 N N . SER A 1 88 ? -20.759 -10.460 24.266 1.00 77.88 88 SER A N 1
ATOM 717 C CA . SER A 1 88 ? -20.450 -9.929 22.932 1.00 77.88 88 SER A CA 1
ATOM 718 C C . SER A 1 88 ? -21.496 -10.348 21.895 1.00 77.88 88 SER A C 1
ATOM 720 O O . SER A 1 88 ? -22.050 -9.486 21.221 1.00 77.88 88 SER A O 1
ATOM 722 N N . ALA A 1 89 ? -21.866 -11.632 21.835 1.00 76.88 89 ALA A N 1
ATOM 723 C CA . ALA A 1 89 ? -22.902 -12.103 20.913 1.00 76.88 89 ALA A CA 1
ATOM 724 C C . ALA A 1 89 ? -24.275 -11.452 21.173 1.00 76.88 89 ALA A C 1
ATOM 726 O O . ALA A 1 89 ? -25.026 -11.167 20.239 1.00 76.88 89 ALA A O 1
ATOM 727 N N . LEU A 1 90 ? -24.614 -11.204 22.444 1.00 81.31 90 LEU A N 1
ATOM 728 C CA . LEU A 1 90 ? -25.830 -10.482 22.809 1.00 81.31 90 LEU A CA 1
ATOM 729 C C . LEU A 1 90 ? -25.769 -9.015 22.362 1.00 81.31 90 LEU A C 1
ATOM 731 O O . LEU A 1 90 ? -26.747 -8.523 21.803 1.00 81.31 90 LEU A O 1
ATOM 735 N N . ALA A 1 91 ? -24.640 -8.335 22.577 1.00 74.94 91 ALA A N 1
ATOM 736 C CA . ALA A 1 91 ? -24.436 -6.958 22.137 1.00 74.94 91 ALA A CA 1
ATOM 737 C C . ALA A 1 91 ? -24.559 -6.834 20.611 1.00 74.94 91 ALA A C 1
ATOM 739 O O . ALA A 1 91 ? -25.303 -5.979 20.138 1.00 74.94 91 ALA A O 1
ATOM 740 N N . ASP A 1 92 ? -23.942 -7.741 19.849 1.00 72.94 92 ASP A N 1
ATOM 741 C CA . ASP A 1 92 ? -24.048 -7.783 18.386 1.00 72.94 92 ASP A CA 1
ATOM 742 C C . ASP A 1 92 ? -25.491 -8.015 17.926 1.00 72.94 92 ASP A C 1
ATOM 744 O O . ASP A 1 92 ? -25.984 -7.330 17.031 1.00 72.94 92 ASP A O 1
ATOM 748 N N . LYS A 1 93 ? -26.217 -8.935 18.575 1.00 74.31 93 LYS A N 1
ATOM 749 C CA . LYS A 1 93 ? -27.633 -9.196 18.278 1.00 74.31 93 LYS A CA 1
ATOM 750 C C . LYS A 1 93 ? -28.525 -7.981 18.554 1.00 74.31 93 LYS A C 1
ATOM 752 O O . LYS A 1 93 ? -29.513 -7.786 17.851 1.00 74.31 93 LYS A O 1
ATOM 757 N N . LEU A 1 94 ? -28.216 -7.197 19.586 1.00 71.12 94 LEU A N 1
ATOM 758 C CA . LEU A 1 94 ? -28.960 -5.984 19.939 1.00 71.12 94 LEU A CA 1
ATOM 759 C C . LEU A 1 94 ? -28.567 -4.776 19.076 1.00 71.12 94 LEU A C 1
ATOM 761 O O . LEU A 1 94 ? -29.406 -3.908 18.850 1.00 71.12 94 LEU A O 1
ATOM 765 N N . ALA A 1 95 ? -27.321 -4.727 18.602 1.00 62.34 95 ALA A N 1
ATOM 766 C CA . ALA A 1 95 ? -26.808 -3.700 17.699 1.00 62.34 95 ALA A CA 1
ATOM 767 C C . ALA A 1 95 ? -27.148 -3.972 16.224 1.00 62.34 95 ALA A C 1
ATOM 769 O O . ALA A 1 95 ? -27.081 -3.055 15.403 1.00 62.34 95 ALA A O 1
ATOM 770 N N . ALA A 1 96 ? -27.522 -5.209 15.878 1.00 60.12 96 ALA A N 1
ATOM 771 C CA . ALA A 1 96 ? -28.047 -5.540 14.563 1.00 60.12 96 ALA A CA 1
ATOM 772 C C . ALA A 1 96 ? -29.301 -4.691 14.275 1.00 60.12 96 ALA A C 1
ATOM 774 O O . ALA A 1 96 ? -30.161 -4.549 15.152 1.00 60.12 96 ALA A O 1
ATOM 775 N N . PRO A 1 97 ? -29.437 -4.119 13.066 1.00 54.03 97 PRO A N 1
ATOM 776 C CA . PRO A 1 97 ? -30.591 -3.301 12.724 1.00 54.03 97 PRO A CA 1
ATOM 777 C C . PRO A 1 97 ? -31.885 -4.098 12.940 1.00 54.03 97 PRO A C 1
ATOM 779 O O . PRO A 1 97 ? -32.132 -5.106 12.279 1.00 54.03 97 PRO A O 1
ATOM 782 N N . ARG A 1 98 ? -32.729 -3.645 13.878 1.00 46.66 98 ARG A N 1
ATOM 783 C CA . ARG A 1 98 ? -34.104 -4.139 14.022 1.00 46.66 98 ARG A CA 1
ATOM 784 C C . ARG A 1 98 ? -34.915 -3.632 12.837 1.00 46.66 98 ARG A C 1
ATOM 786 O O . ARG A 1 98 ? -35.473 -2.538 12.875 1.00 46.66 98 ARG A O 1
ATOM 793 N N . ILE A 1 99 ? -34.956 -4.418 11.769 1.00 45.28 99 ILE A N 1
ATOM 794 C CA . ILE A 1 99 ? -35.843 -4.165 10.637 1.00 45.28 99 ILE A CA 1
ATOM 795 C C . ILE A 1 99 ? -37.259 -4.551 11.090 1.00 45.28 99 ILE A C 1
ATOM 797 O O . ILE A 1 99 ? -37.664 -5.702 10.991 1.00 45.28 99 ILE A O 1
ATOM 801 N N . ASN A 1 100 ? -38.011 -3.584 11.623 1.00 41.00 100 ASN A N 1
ATOM 802 C CA . ASN A 1 100 ? -39.436 -3.733 11.960 1.00 41.00 100 ASN A CA 1
ATOM 803 C C . ASN A 1 100 ? -40.343 -3.619 10.713 1.00 41.00 100 ASN A C 1
ATOM 805 O O . ASN A 1 100 ? -41.463 -3.121 10.792 1.00 41.00 100 ASN A O 1
ATOM 809 N N . ALA A 1 101 ? -39.854 -4.042 9.550 1.00 41.81 101 ALA A N 1
ATOM 810 C CA . ALA A 1 101 ? -40.568 -4.005 8.281 1.00 41.81 101 ALA A CA 1
ATOM 811 C C . ALA A 1 101 ? -40.525 -5.403 7.644 1.00 41.81 101 ALA A C 1
ATOM 813 O O . ALA A 1 101 ? -39.551 -6.127 7.873 1.00 41.81 101 ALA A O 1
ATOM 814 N N . PRO A 1 102 ? -41.550 -5.813 6.870 1.00 42.19 102 PRO A N 1
ATOM 815 C CA . PRO A 1 102 ? -41.487 -7.058 6.110 1.00 42.19 102 PRO A CA 1
ATOM 816 C C . PRO A 1 102 ? -40.200 -7.056 5.280 1.00 42.19 102 PRO A C 1
ATOM 818 O O . PRO A 1 102 ? -39.917 -6.067 4.604 1.00 42.19 102 PRO A O 1
ATOM 821 N N . LEU A 1 103 ? -39.394 -8.118 5.421 1.00 45.44 103 LEU A N 1
ATOM 822 C CA . LEU A 1 103 ? -38.069 -8.225 4.808 1.00 45.44 103 LEU A CA 1
ATOM 823 C C . LEU A 1 103 ? -38.158 -7.824 3.321 1.00 45.44 103 LEU A C 1
ATOM 825 O O . LEU A 1 103 ? -38.869 -8.497 2.572 1.00 45.44 103 LEU A O 1
ATOM 829 N N . PRO A 1 104 ? -37.461 -6.755 2.881 1.00 54.59 104 PRO A N 1
ATOM 830 C CA . PRO A 1 104 ? -37.316 -6.457 1.461 1.00 54.59 104 PRO A CA 1
ATOM 831 C C . PRO A 1 104 ? -36.683 -7.654 0.749 1.00 54.59 104 PRO A C 1
ATOM 833 O O . PRO A 1 104 ? -35.987 -8.441 1.393 1.00 54.59 104 PRO A O 1
ATOM 836 N N . ASP A 1 105 ? -36.881 -7.774 -0.562 1.00 73.69 105 ASP A N 1
ATOM 837 C CA . ASP A 1 105 ? -36.154 -8.734 -1.401 1.00 73.69 105 ASP A CA 1
ATOM 838 C C . ASP A 1 105 ? -34.658 -8.759 -1.019 1.00 73.69 105 ASP A C 1
ATOM 840 O O . ASP A 1 105 ? -34.079 -7.715 -0.696 1.00 73.69 105 ASP A O 1
ATOM 844 N N . ALA A 1 106 ? -34.034 -9.940 -0.993 1.00 74.25 106 ALA A N 1
ATOM 845 C CA . ALA A 1 106 ? -32.678 -10.129 -0.466 1.00 74.25 106 ALA A CA 1
ATOM 846 C C . ALA A 1 106 ? -31.685 -9.140 -1.101 1.00 74.25 106 ALA A C 1
ATOM 848 O O . ALA A 1 106 ? -30.810 -8.601 -0.422 1.00 74.25 106 ALA A O 1
ATOM 849 N N . LEU A 1 107 ? -31.883 -8.827 -2.386 1.00 75.94 107 LEU A N 1
ATOM 850 C CA . LEU A 1 107 ? -31.102 -7.851 -3.145 1.00 75.94 107 LEU A CA 1
ATOM 851 C C . LEU A 1 107 ? -31.201 -6.431 -2.586 1.00 75.94 107 LEU A C 1
ATOM 853 O O . LEU A 1 107 ? -30.202 -5.719 -2.516 1.00 75.94 107 LEU A O 1
ATOM 857 N N . GLN A 1 108 ? -32.379 -6.020 -2.132 1.00 79.88 108 GLN A N 1
ATOM 858 C CA . GLN A 1 108 ? -32.583 -4.706 -1.539 1.00 79.88 108 GLN A CA 1
ATOM 859 C C . GLN A 1 108 ? -31.968 -4.617 -0.134 1.00 79.88 108 GLN A C 1
ATOM 861 O O . GLN A 1 108 ? -31.454 -3.565 0.244 1.00 79.88 108 GLN A O 1
ATOM 866 N N . GLN A 1 109 ? -31.937 -5.721 0.617 1.00 81.81 109 GLN A N 1
ATOM 867 C CA . GLN A 1 109 ? -31.199 -5.789 1.886 1.00 81.81 109 GLN A CA 1
ATOM 868 C C . GLN A 1 109 ? -29.687 -5.717 1.667 1.00 81.81 109 GLN A C 1
ATOM 870 O O . GLN A 1 109 ? -29.005 -4.970 2.370 1.00 81.81 109 GLN A O 1
ATOM 875 N N . ALA A 1 110 ? -29.176 -6.432 0.662 1.00 84.44 110 ALA A N 1
ATOM 876 C CA . ALA A 1 110 ? -27.775 -6.364 0.266 1.00 84.44 110 ALA A CA 1
ATOM 877 C C . ALA A 1 110 ? -27.386 -4.956 -0.193 1.00 84.44 110 ALA A C 1
ATOM 879 O O . ALA A 1 110 ? -26.345 -4.453 0.224 1.00 84.44 110 ALA A O 1
ATOM 880 N N . LEU A 1 111 ? -28.253 -4.279 -0.958 1.00 83.94 111 LEU A N 1
ATOM 881 C CA . LEU A 1 111 ? -28.063 -2.884 -1.349 1.00 83.94 111 LEU A CA 1
ATOM 882 C C . LEU A 1 111 ? -27.971 -1.971 -0.122 1.00 83.94 111 LEU A C 1
ATOM 884 O O . LEU A 1 111 ? -26.978 -1.269 0.019 1.00 83.94 111 LEU A O 1
ATOM 888 N N . LEU A 1 112 ? -28.945 -2.014 0.793 1.00 84.69 112 LEU A N 1
ATOM 889 C CA . LEU A 1 112 ? -28.935 -1.180 2.005 1.00 84.69 112 LEU A CA 1
ATOM 890 C C . LEU A 1 112 ? -27.698 -1.442 2.876 1.00 84.69 112 LEU A C 1
ATOM 892 O O . LEU A 1 112 ? -27.071 -0.503 3.368 1.00 84.69 112 LEU A O 1
ATOM 896 N N . SER A 1 113 ? -27.319 -2.712 3.035 1.00 86.44 113 SER A N 1
ATOM 897 C CA . SER A 1 113 ? -26.116 -3.105 3.769 1.00 86.44 113 SER A CA 1
ATOM 898 C C . SER A 1 113 ? -24.846 -2.596 3.083 1.00 86.44 113 SER A C 1
ATOM 900 O O . SER A 1 113 ? -23.972 -2.028 3.737 1.00 86.44 113 SER A O 1
ATOM 902 N N . HIS A 1 114 ? -24.746 -2.728 1.759 1.00 88.25 114 HIS A N 1
ATOM 903 C CA . HIS A 1 114 ? -23.609 -2.237 0.989 1.00 88.25 114 HIS A CA 1
ATOM 904 C C . HIS A 1 114 ? -23.512 -0.707 1.009 1.00 88.25 114 HIS A C 1
ATOM 906 O O . HIS A 1 114 ? -22.427 -0.186 1.239 1.00 88.25 114 HIS A O 1
ATOM 912 N N . THR A 1 115 ? -24.621 0.017 0.848 1.00 84.31 115 THR A N 1
ATOM 913 C CA . THR A 1 115 ? -24.654 1.486 0.930 1.00 84.31 115 THR A CA 1
ATOM 914 C C . THR A 1 115 ? -24.172 1.991 2.288 1.00 84.31 115 THR A C 1
ATOM 916 O O . THR A 1 115 ? -23.595 3.067 2.375 1.00 84.31 115 THR A O 1
ATOM 919 N N . PHE A 1 116 ? -24.392 1.224 3.356 1.00 83.81 116 PHE A N 1
ATOM 920 C CA . PHE A 1 116 ? -24.017 1.633 4.703 1.00 83.81 116 PHE A CA 1
ATOM 921 C C . PHE A 1 116 ? -22.603 1.195 5.116 1.00 83.81 116 PHE A C 1
ATOM 923 O O . PHE A 1 116 ? -21.909 1.934 5.815 1.00 83.81 116 PHE A O 1
ATOM 930 N N . TYR A 1 117 ? -22.183 -0.016 4.737 1.00 84.00 117 TYR A N 1
ATOM 931 C CA . TYR A 1 117 ? -20.930 -0.634 5.193 1.00 84.00 117 TYR A CA 1
ATOM 932 C C . TYR A 1 117 ? -19.858 -0.768 4.100 1.00 84.00 117 TYR A C 1
ATOM 934 O O . TYR A 1 117 ? -18.740 -1.174 4.414 1.00 84.00 117 TYR A O 1
ATOM 942 N N . HIS A 1 118 ? -20.184 -0.500 2.832 1.00 85.44 118 HIS A N 1
ATOM 943 C CA . HIS A 1 118 ? -19.320 -0.698 1.657 1.00 85.44 118 HIS A CA 1
ATOM 944 C C . HIS A 1 118 ? -18.638 -2.079 1.625 1.00 85.44 118 HIS A C 1
ATOM 946 O O . HIS A 1 118 ? -17.452 -2.232 1.332 1.00 85.44 118 HIS A O 1
ATOM 952 N N . GLN A 1 119 ? -19.403 -3.122 1.960 1.00 86.56 119 GLN A N 1
ATOM 953 C CA . GLN A 1 119 ? -18.920 -4.504 2.016 1.00 86.56 119 GLN A CA 1
ATOM 954 C C . GLN A 1 119 ? -18.531 -5.038 0.628 1.00 86.56 119 GLN A C 1
ATOM 956 O O . GLN A 1 119 ? -19.147 -4.697 -0.378 1.00 86.56 119 GLN A O 1
ATOM 961 N N . SER A 1 120 ? -17.539 -5.937 0.576 1.00 86.44 120 SER A N 1
ATOM 962 C CA . SER A 1 120 ? -17.130 -6.606 -0.671 1.00 86.44 120 SER A CA 1
ATOM 963 C C . SER A 1 120 ? -18.168 -7.619 -1.177 1.00 86.44 120 SER A C 1
ATOM 965 O O . SER A 1 120 ? -18.920 -8.193 -0.388 1.00 86.44 120 SER A O 1
ATOM 967 N N . ALA A 1 121 ? -18.131 -7.942 -2.479 1.00 85.81 121 ALA A N 1
ATOM 968 C CA . ALA A 1 121 ? -19.124 -8.822 -3.113 1.00 85.81 121 ALA A CA 1
ATOM 969 C C . ALA A 1 121 ? -19.153 -10.218 -2.476 1.00 85.81 121 ALA A C 1
ATOM 971 O O . ALA A 1 121 ? -20.209 -10.815 -2.309 1.00 85.81 121 ALA A O 1
ATOM 972 N N . LYS A 1 122 ? -17.986 -10.731 -2.058 1.00 85.00 122 LYS A N 1
ATOM 973 C CA . LYS A 1 122 ? -17.889 -12.015 -1.345 1.00 85.00 122 LYS A CA 1
ATOM 974 C C . LYS A 1 122 ? -18.525 -11.962 0.045 1.00 85.00 122 LYS A C 1
ATOM 976 O O . LYS A 1 122 ? -19.052 -12.971 0.501 1.00 85.00 122 LYS A O 1
ATOM 981 N N . SER A 1 123 ? -18.438 -10.823 0.732 1.00 85.44 123 SER A N 1
ATOM 982 C CA . SER A 1 123 ? -19.077 -10.643 2.038 1.00 85.44 123 SER A CA 1
ATOM 983 C C . SER A 1 123 ? -20.595 -10.605 1.896 1.00 85.44 123 SER A C 1
ATOM 985 O O . SER A 1 123 ? -21.280 -11.280 2.656 1.00 85.44 123 SER A O 1
ATOM 987 N N . LEU A 1 124 ? -21.105 -9.871 0.904 1.00 87.56 124 LEU A N 1
ATOM 988 C CA . LEU A 1 124 ? -22.540 -9.768 0.639 1.00 87.56 124 LEU A CA 1
ATOM 989 C C . LEU A 1 124 ? -23.125 -11.114 0.188 1.00 87.56 124 LEU A C 1
ATOM 991 O O . LEU A 1 124 ? -24.088 -11.581 0.786 1.00 87.56 124 LEU A O 1
ATOM 995 N N . GLN A 1 125 ? -22.446 -11.829 -0.720 1.00 86.94 125 GLN A N 1
ATOM 996 C CA . GLN A 1 125 ? -22.826 -13.191 -1.118 1.00 86.94 125 GLN A CA 1
ATOM 997 C C . GLN A 1 125 ? -22.967 -14.134 0.087 1.00 86.94 125 GLN A C 1
ATOM 999 O O . GLN A 1 125 ? -23.899 -14.930 0.149 1.00 86.94 125 GLN A O 1
ATOM 1004 N N . ARG A 1 126 ? -22.035 -14.079 1.046 1.00 85.56 126 ARG A N 1
ATOM 1005 C CA . ARG A 1 126 ? -22.092 -14.933 2.244 1.00 85.56 126 ARG A CA 1
ATOM 1006 C C . ARG A 1 126 ? -23.213 -14.541 3.202 1.00 85.56 126 ARG A C 1
ATOM 1008 O O . ARG A 1 126 ? -23.680 -15.403 3.932 1.00 85.56 126 ARG A O 1
ATOM 1015 N N . MET A 1 127 ? -23.587 -13.264 3.228 1.00 83.12 127 MET A N 1
ATOM 1016 C CA . MET A 1 127 ? -24.554 -12.711 4.174 1.00 83.12 127 MET A CA 1
ATOM 1017 C C . MET A 1 127 ? -25.995 -12.830 3.669 1.00 83.12 127 MET A C 1
ATOM 1019 O O . MET A 1 127 ? -26.885 -13.147 4.450 1.00 83.12 127 MET A O 1
ATOM 1023 N N . PHE A 1 128 ? -26.212 -12.610 2.371 1.00 84.62 128 PHE A N 1
ATOM 1024 C CA . PHE A 1 128 ? -27.541 -12.551 1.755 1.00 84.62 128 PHE A CA 1
ATOM 1025 C C . PHE A 1 128 ? -27.813 -13.702 0.776 1.00 84.62 128 PHE A C 1
ATOM 1027 O O . PHE A 1 128 ? -28.921 -13.815 0.263 1.00 84.62 128 PHE A O 1
ATOM 1034 N N . HIS A 1 129 ? -26.828 -14.576 0.529 1.00 82.25 129 HIS A N 1
ATOM 1035 C CA . HIS A 1 129 ? -26.938 -15.744 -0.358 1.00 82.25 129 HIS A CA 1
ATOM 1036 C C . HIS A 1 129 ? -27.335 -15.415 -1.812 1.00 82.25 129 HIS A C 1
ATOM 1038 O O . HIS A 1 129 ? -27.928 -16.236 -2.509 1.00 82.25 129 HIS A O 1
ATOM 1044 N N . ILE A 1 130 ? -26.960 -14.226 -2.290 1.00 80.94 130 ILE A N 1
ATOM 1045 C CA . ILE A 1 130 ? -27.228 -13.736 -3.650 1.00 80.94 130 ILE A CA 1
ATOM 1046 C C . ILE A 1 130 ? -26.107 -14.179 -4.610 1.00 80.94 130 ILE A C 1
ATOM 1048 O O . ILE A 1 130 ? -24.953 -14.334 -4.187 1.00 80.94 130 ILE A O 1
ATOM 1052 N N . PRO A 1 131 ? -26.392 -14.383 -5.913 1.00 82.69 131 PRO A N 1
ATOM 1053 C CA . PRO A 1 131 ? -25.363 -14.636 -6.913 1.00 82.69 131 PRO A CA 1
ATOM 1054 C C . PRO A 1 131 ? -24.260 -13.570 -6.913 1.00 82.69 131 PRO A C 1
ATOM 1056 O O . PRO A 1 131 ? -24.519 -12.367 -6.909 1.00 82.69 131 PRO A O 1
ATOM 1059 N N . LEU A 1 132 ? -23.006 -14.024 -6.987 1.00 81.38 132 LEU A N 1
ATOM 1060 C CA . LEU A 1 132 ? -21.831 -13.151 -6.913 1.00 81.38 132 LEU A CA 1
ATOM 1061 C C . LEU A 1 132 ? -21.822 -12.064 -8.000 1.00 81.38 132 LEU A C 1
ATOM 1063 O O . LEU A 1 132 ? -21.266 -10.988 -7.787 1.00 81.38 132 LEU A O 1
ATOM 1067 N N . ASP A 1 133 ? -22.415 -12.335 -9.161 1.00 79.19 133 ASP A N 1
ATOM 1068 C CA . ASP A 1 133 ? -22.462 -11.382 -10.270 1.00 79.19 133 ASP A CA 1
ATOM 1069 C C . ASP A 1 133 ? -23.422 -10.219 -10.008 1.00 79.19 133 ASP A C 1
ATOM 1071 O O . ASP A 1 133 ? -23.078 -9.076 -10.315 1.00 79.19 133 ASP A O 1
ATOM 1075 N N . SER A 1 134 ? -24.553 -10.473 -9.348 1.00 77.19 134 SER A N 1
ATOM 1076 C CA . SER A 1 134 ? -25.470 -9.425 -8.889 1.00 77.19 134 SER A CA 1
ATOM 1077 C C . SER A 1 134 ? -24.806 -8.538 -7.829 1.00 77.19 134 SER A C 1
ATOM 1079 O O . SER A 1 134 ? -24.892 -7.315 -7.898 1.00 77.19 134 SER A O 1
ATOM 1081 N N . GLU A 1 135 ? -24.034 -9.128 -6.912 1.00 83.19 135 GLU A N 1
ATOM 1082 C CA . GLU A 1 135 ? -23.273 -8.377 -5.901 1.00 83.19 135 GLU A CA 1
ATOM 1083 C C . GLU A 1 135 ? -22.144 -7.544 -6.514 1.00 83.19 135 GLU A C 1
ATOM 1085 O O . GLU A 1 135 ? -21.899 -6.401 -6.134 1.00 83.19 135 GLU A O 1
ATOM 1090 N N . ARG A 1 136 ? -21.453 -8.080 -7.525 1.00 83.62 136 ARG A N 1
ATOM 1091 C CA . ARG A 1 136 ? -20.456 -7.316 -8.287 1.00 83.62 136 ARG A CA 1
ATOM 1092 C C . ARG A 1 136 ? -21.086 -6.129 -9.009 1.00 83.62 136 ARG A C 1
ATOM 1094 O O . ARG A 1 136 ? -20.443 -5.087 -9.094 1.00 83.62 136 ARG A O 1
ATOM 1101 N N . GLN A 1 137 ? -22.299 -6.275 -9.541 1.00 82.62 137 GLN A N 1
ATOM 1102 C CA . GLN A 1 137 ? -23.033 -5.170 -10.161 1.00 82.62 137 GLN A CA 1
ATOM 1103 C C . GLN A 1 137 ? -23.415 -4.101 -9.133 1.00 82.62 137 GLN A C 1
ATOM 1105 O O . GLN A 1 137 ? -23.176 -2.926 -9.396 1.00 82.62 137 GLN A O 1
ATOM 1110 N N . LEU A 1 138 ? -23.890 -4.493 -7.947 1.00 83.44 138 LEU A N 1
ATOM 1111 C CA . LEU A 1 138 ? -24.182 -3.562 -6.850 1.00 83.44 138 LEU A CA 1
ATOM 1112 C C . LEU A 1 138 ? -22.962 -2.703 -6.483 1.00 83.44 138 LEU A C 1
ATOM 1114 O O . LEU A 1 138 ? -23.062 -1.480 -6.413 1.00 83.44 138 LEU A O 1
ATOM 1118 N N . ILE A 1 139 ? -21.784 -3.318 -6.350 1.00 85.19 139 ILE A N 1
ATOM 1119 C CA . ILE A 1 139 ? -20.536 -2.595 -6.043 1.00 85.19 139 ILE A CA 1
ATOM 1120 C C . ILE A 1 139 ? -20.089 -1.707 -7.206 1.00 85.19 139 ILE A C 1
ATOM 1122 O O . ILE A 1 139 ? -19.567 -0.612 -6.993 1.00 85.19 139 ILE A O 1
ATOM 1126 N N . LYS A 1 140 ? -20.300 -2.152 -8.451 1.00 82.56 140 LYS A N 1
ATOM 1127 C CA . LYS A 1 140 ? -20.027 -1.336 -9.643 1.00 82.56 140 LYS A CA 1
ATOM 1128 C C . LYS A 1 140 ? -20.886 -0.075 -9.698 1.00 82.56 140 LYS A C 1
ATOM 1130 O O . LYS A 1 140 ? -20.430 0.937 -10.214 1.00 82.56 140 LYS A O 1
ATOM 1135 N N . MET A 1 141 ? -22.103 -0.139 -9.168 1.00 81.88 141 MET A N 1
ATOM 11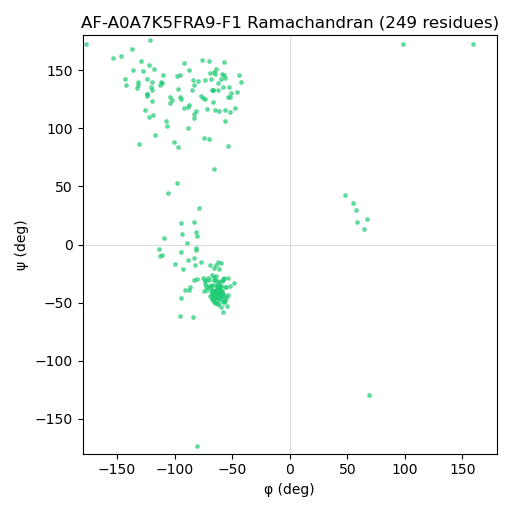36 C CA . MET A 1 141 ? -23.032 0.988 -9.114 1.00 81.88 141 MET A CA 1
ATOM 1137 C C . MET A 1 141 ? -22.777 1.933 -7.928 1.00 81.88 141 MET A C 1
ATOM 1139 O O . MET A 1 141 ? -23.347 3.018 -7.908 1.00 81.88 141 MET A O 1
ATOM 1143 N N . CYS A 1 142 ? -21.936 1.560 -6.955 1.00 85.50 142 CYS A N 1
ATOM 1144 C CA . CYS A 1 142 ? -21.626 2.395 -5.793 1.00 85.50 142 CYS A CA 1
ATOM 1145 C C . CYS A 1 142 ? -20.557 3.458 -6.135 1.00 85.50 142 CYS A C 1
ATOM 1147 O O . CYS A 1 142 ? -19.404 3.087 -6.379 1.00 85.50 142 CYS A O 1
ATOM 1149 N N . PRO A 1 143 ? -20.881 4.769 -6.107 1.00 82.62 143 PRO A N 1
ATOM 1150 C CA . PRO A 1 143 ? -19.939 5.836 -6.464 1.00 82.62 143 PRO A CA 1
ATOM 1151 C C . PRO A 1 143 ? -18.696 5.866 -5.566 1.00 82.62 143 PRO A C 1
ATOM 1153 O O . PRO A 1 143 ? -17.583 6.045 -6.058 1.00 82.62 143 PRO A O 1
ATOM 1156 N N . ASP A 1 144 ? -18.874 5.615 -4.267 1.00 83.38 144 ASP A N 1
ATOM 1157 C CA . ASP A 1 144 ? -17.787 5.615 -3.283 1.00 83.38 144 ASP A CA 1
ATOM 1158 C C . ASP A 1 144 ? -16.835 4.432 -3.484 1.00 83.38 144 ASP A C 1
ATOM 1160 O O . ASP A 1 144 ? -15.624 4.560 -3.344 1.00 83.38 144 ASP A O 1
ATOM 1164 N N . CYS A 1 145 ? -17.352 3.265 -3.876 1.00 83.44 145 CYS A N 1
ATOM 1165 C CA . CYS A 1 145 ? -16.500 2.122 -4.198 1.00 83.44 145 CYS A CA 1
ATOM 1166 C C . CYS A 1 145 ? -15.816 2.268 -5.564 1.00 83.44 145 CYS A C 1
ATOM 1168 O O . CYS A 1 145 ? -14.726 1.730 -5.750 1.00 83.44 145 CYS A O 1
ATOM 1170 N N . GLN A 1 146 ? -16.426 2.988 -6.513 1.00 79.44 146 GLN A N 1
ATOM 1171 C CA . GLN A 1 146 ? -15.804 3.300 -7.803 1.00 79.44 146 GLN A CA 1
ATOM 1172 C C . GLN A 1 146 ? -14.698 4.354 -7.686 1.00 79.44 146 GLN A C 1
ATOM 1174 O O . GLN A 1 146 ? -13.705 4.262 -8.403 1.00 79.44 146 GLN A O 1
ATOM 1179 N N . SER A 1 147 ? -14.816 5.323 -6.776 1.00 75.19 147 SER A N 1
ATOM 1180 C CA . SER A 1 147 ? -13.750 6.308 -6.536 1.00 75.19 147 SER A CA 1
ATOM 1181 C C . SER A 1 147 ? -12.500 5.675 -5.909 1.00 75.19 147 SER A C 1
ATOM 1183 O O . SER A 1 147 ? -11.388 6.149 -6.134 1.00 75.19 147 SER A O 1
ATOM 1185 N N . ILE A 1 148 ? -12.677 4.557 -5.196 1.00 70.12 148 ILE A N 1
ATOM 1186 C CA . ILE A 1 148 ? -11.613 3.710 -4.635 1.00 70.12 148 ILE A CA 1
ATOM 1187 C C . ILE A 1 148 ? -11.275 2.553 -5.592 1.00 70.12 148 ILE A C 1
ATOM 1189 O O . ILE A 1 148 ? -10.702 1.546 -5.166 1.00 70.12 148 ILE A O 1
ATOM 1193 N N . ALA A 1 149 ? -11.634 2.643 -6.884 1.00 58.50 149 ALA A N 1
ATOM 1194 C CA . ALA A 1 149 ? -11.239 1.632 -7.859 1.00 58.50 149 ALA A CA 1
ATOM 1195 C C . ALA A 1 149 ? -9.747 1.331 -7.662 1.00 58.50 149 ALA A C 1
ATOM 1197 O O . ALA A 1 149 ? -8.955 2.275 -7.539 1.00 58.50 149 ALA A O 1
ATOM 1198 N N . PRO A 1 150 ? -9.348 0.044 -7.577 1.00 55.22 150 PRO A N 1
ATOM 1199 C CA . PRO A 1 150 ? -7.941 -0.264 -7.496 1.00 55.22 150 PRO A CA 1
ATOM 1200 C C . PRO A 1 150 ? -7.293 0.480 -8.652 1.00 55.22 150 PRO A C 1
ATOM 1202 O O . PRO A 1 150 ? -7.768 0.383 -9.789 1.00 55.22 150 PRO A O 1
ATOM 1205 N N . LEU A 1 151 ? -6.225 1.220 -8.357 1.00 53.78 151 LEU A N 1
ATOM 1206 C CA . LEU A 1 151 ? -5.189 1.474 -9.338 1.00 53.78 151 LEU A CA 1
ATOM 1207 C C . LEU A 1 151 ? -4.783 0.083 -9.825 1.00 53.78 151 LEU A C 1
ATOM 1209 O O . LEU A 1 151 ? -3.869 -0.535 -9.290 1.00 53.78 151 LEU A O 1
ATOM 1213 N N . HIS A 1 152 ? -5.507 -0.466 -10.799 1.00 50.31 152 HIS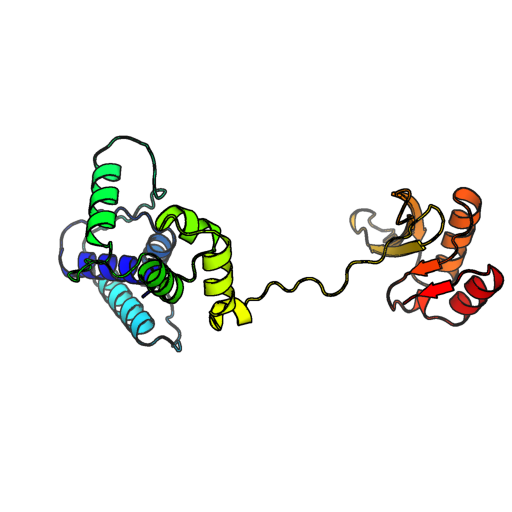 A N 1
ATOM 1214 C CA . HIS A 1 152 ? -4.925 -1.408 -11.716 1.00 50.31 152 HIS A CA 1
ATOM 1215 C C . HIS A 1 152 ? -3.692 -0.655 -12.189 1.00 50.31 152 HIS A C 1
ATOM 1217 O O . HIS A 1 152 ? -3.863 0.436 -12.744 1.00 50.31 152 HIS A O 1
ATOM 1223 N N . PRO A 1 153 ? -2.465 -1.118 -11.887 1.00 50.62 153 PRO A N 1
ATOM 1224 C CA . PRO A 1 153 ? -1.309 -0.496 -12.487 1.00 50.62 153 PRO A CA 1
ATOM 1225 C C . PRO A 1 153 ? -1.560 -0.600 -13.987 1.00 50.62 153 PRO A C 1
ATOM 1227 O O . PRO A 1 153 ? -1.548 -1.689 -14.556 1.00 50.62 153 PRO A O 1
ATOM 1230 N N . ALA A 1 154 ? -1.895 0.533 -14.606 1.00 52.78 154 ALA A N 1
ATOM 1231 C CA . ALA A 1 154 ? -2.235 0.597 -16.021 1.00 52.78 154 ALA A CA 1
ATOM 1232 C C . ALA A 1 154 ? -1.055 0.106 -16.879 1.00 52.78 154 ALA A C 1
ATOM 1234 O O . ALA A 1 154 ? -1.225 -0.259 -18.037 1.00 52.78 154 ALA A O 1
ATOM 1235 N N . GLY A 1 155 ? 0.140 0.026 -16.288 1.00 54.31 155 GLY A N 1
ATOM 1236 C CA . GLY A 1 155 ? 1.270 -0.705 -16.825 1.00 54.31 155 GLY A CA 1
ATOM 1237 C C . GLY A 1 155 ? 1.282 -2.163 -16.374 1.00 54.31 155 GLY A C 1
ATOM 1238 O O . GLY A 1 155 ? 1.818 -2.490 -15.315 1.00 54.31 155 GLY A O 1
ATOM 1239 N N . VAL A 1 156 ? 0.827 -3.069 -17.238 1.00 62.75 156 VAL A N 1
ATOM 1240 C CA . VAL A 1 156 ? 1.423 -4.409 -17.257 1.00 62.75 156 VAL A CA 1
ATOM 1241 C C . VAL A 1 156 ? 2.870 -4.212 -17.702 1.00 62.75 156 VAL A C 1
ATOM 1243 O O . VAL A 1 156 ? 3.111 -3.736 -18.809 1.00 62.75 156 VAL A O 1
ATOM 1246 N N . ASN A 1 157 ? 3.845 -4.517 -16.842 1.00 71.56 157 ASN A N 1
ATOM 1247 C CA . ASN A 1 157 ? 5.248 -4.424 -17.237 1.00 71.56 157 ASN A CA 1
ATOM 1248 C C . ASN A 1 157 ? 5.486 -5.411 -18.402 1.00 71.56 157 ASN A C 1
ATOM 1250 O O . ASN A 1 157 ? 5.315 -6.618 -18.191 1.00 71.56 157 ASN A O 1
ATOM 1254 N N . PRO A 1 158 ? 5.811 -4.934 -19.620 1.00 77.75 158 PRO A N 1
ATOM 1255 C CA . PRO A 1 158 ? 5.865 -5.773 -20.808 1.00 77.75 158 PRO A CA 1
ATOM 1256 C C . PRO A 1 158 ? 6.879 -6.898 -20.626 1.00 77.75 158 PRO A C 1
ATOM 1258 O O . PRO A 1 158 ? 7.937 -6.715 -20.020 1.00 77.75 158 PRO A O 1
ATOM 1261 N N . ARG A 1 159 ? 6.537 -8.073 -21.153 1.00 87.81 159 ARG A N 1
ATOM 1262 C CA . ARG A 1 159 ? 7.387 -9.263 -21.140 1.00 87.81 159 ARG A CA 1
ATOM 1263 C C . ARG A 1 159 ? 7.583 -9.755 -22.563 1.00 87.81 159 ARG A C 1
ATOM 1265 O O . ARG A 1 159 ? 6.656 -9.710 -23.367 1.00 87.81 159 ARG A O 1
ATOM 1272 N N . GLY A 1 160 ? 8.785 -10.232 -22.853 1.00 88.94 160 GLY A N 1
ATOM 1273 C CA . GLY A 1 160 ? 9.080 -10.940 -24.087 1.00 88.94 160 GLY A CA 1
ATOM 1274 C C . GLY A 1 160 ? 8.298 -12.250 -24.161 1.00 88.94 160 GLY A C 1
ATOM 1275 O O . GLY A 1 160 ? 7.984 -12.864 -23.141 1.00 88.94 160 GLY A O 1
ATOM 1276 N N . LEU A 1 161 ? 8.003 -12.678 -25.384 1.00 93.00 161 LEU A N 1
ATOM 1277 C CA . LEU A 1 161 ? 7.363 -13.954 -25.707 1.00 93.00 161 LEU A CA 1
ATOM 1278 C C . LEU A 1 161 ? 8.385 -15.087 -25.886 1.00 93.00 161 LEU A C 1
ATOM 1280 O O . LEU A 1 161 ? 8.004 -16.253 -25.919 1.00 93.00 161 LEU A O 1
ATOM 1284 N N . ARG A 1 162 ? 9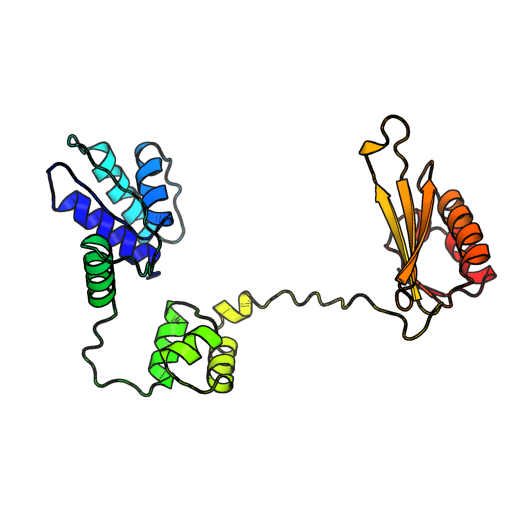.675 -14.751 -26.013 1.00 94.50 162 ARG A N 1
ATOM 1285 C CA . ARG A 1 162 ? 10.799 -15.691 -26.118 1.00 94.50 162 ARG A CA 1
ATOM 1286 C C . ARG A 1 162 ? 12.058 -15.126 -25.460 1.00 94.50 162 ARG A C 1
ATOM 1288 O O . ARG A 1 162 ? 12.164 -13.915 -25.254 1.00 94.50 162 ARG A O 1
ATOM 1295 N N . ALA A 1 163 ? 13.015 -16.005 -25.169 1.00 95.00 163 ALA A N 1
ATOM 1296 C CA . ALA A 1 163 ? 14.332 -15.612 -24.671 1.00 95.00 163 ALA A CA 1
ATOM 1297 C C . ALA A 1 163 ? 15.026 -14.654 -25.653 1.00 95.00 163 ALA A C 1
ATOM 1299 O O . ALA A 1 163 ? 14.849 -14.771 -26.869 1.00 95.00 163 ALA A O 1
ATOM 1300 N N . LEU A 1 164 ? 15.800 -13.708 -25.121 1.00 95.88 164 LEU A N 1
ATOM 1301 C CA . LEU A 1 164 ? 16.503 -12.658 -25.863 1.00 95.88 164 LEU A CA 1
ATOM 1302 C C . LEU A 1 164 ? 15.579 -11.758 -26.696 1.00 95.88 164 LEU A C 1
ATOM 1304 O O . LEU A 1 164 ? 16.026 -11.079 -27.615 1.00 95.88 164 LEU A O 1
ATOM 1308 N N . GLN A 1 165 ? 14.276 -11.720 -26.406 1.00 96.31 165 GLN A N 1
ATOM 1309 C CA . GLN A 1 165 ? 13.395 -10.741 -27.037 1.00 96.31 165 GLN A CA 1
ATOM 1310 C C . GLN A 1 165 ? 13.441 -9.410 -26.297 1.00 96.31 165 GLN A C 1
ATOM 1312 O O . GLN A 1 165 ? 13.829 -8.411 -26.886 1.00 96.31 165 GLN A O 1
ATOM 1317 N N . LEU A 1 166 ? 13.035 -9.406 -25.025 1.00 96.38 166 LEU A N 1
ATOM 1318 C CA . LEU A 1 166 ? 12.920 -8.195 -24.222 1.00 96.38 166 LEU A CA 1
ATOM 1319 C C . LEU A 1 166 ? 13.707 -8.348 -22.931 1.00 96.38 166 LEU A C 1
ATOM 1321 O O . LEU A 1 166 ? 13.365 -9.160 -22.060 1.00 96.38 166 LEU A O 1
ATOM 1325 N N . TRP A 1 167 ? 14.725 -7.517 -22.801 1.00 96.62 167 TRP A N 1
ATOM 1326 C CA . TRP A 1 167 ? 15.471 -7.333 -21.572 1.00 96.62 167 TRP A CA 1
ATOM 1327 C C . TRP A 1 167 ? 14.977 -6.101 -20.828 1.00 96.62 167 TRP A C 1
ATOM 1329 O O . TRP A 1 167 ? 14.604 -5.098 -21.434 1.00 96.62 167 TRP A O 1
ATOM 1339 N N . GLN A 1 168 ? 14.984 -6.178 -19.504 1.00 95.06 168 GLN A N 1
ATOM 1340 C CA . GLN A 1 168 ? 14.806 -5.030 -18.623 1.00 95.06 168 GLN A CA 1
ATOM 1341 C C . GLN A 1 168 ? 16.097 -4.781 -17.879 1.00 95.06 168 GLN A C 1
ATOM 1343 O O . GLN A 1 168 ? 16.741 -5.728 -17.430 1.00 95.06 168 GLN A O 1
ATOM 1348 N N . THR A 1 169 ? 16.484 -3.521 -17.765 1.00 92.56 169 THR A N 1
ATOM 1349 C CA . THR A 1 169 ? 17.738 -3.160 -17.119 1.00 92.56 169 THR A CA 1
ATOM 1350 C C . THR A 1 169 ? 17.571 -1.894 -16.310 1.00 92.56 169 THR A C 1
ATOM 1352 O O . THR A 1 169 ? 16.894 -0.959 -16.738 1.00 92.56 169 THR A O 1
ATOM 1355 N N . ASP A 1 170 ? 18.141 -1.914 -15.114 1.00 90.75 170 ASP A N 1
ATOM 1356 C CA . ASP A 1 170 ? 18.004 -0.839 -14.146 1.00 90.75 170 ASP A CA 1
ATOM 1357 C C . ASP A 1 170 ? 19.214 -0.815 -13.204 1.00 90.75 170 ASP A C 1
ATOM 1359 O O . ASP A 1 170 ? 19.957 -1.799 -13.089 1.00 90.75 170 ASP A O 1
ATOM 1363 N N . VAL A 1 171 ? 19.417 0.324 -12.547 1.00 87.44 171 VAL A N 1
ATOM 1364 C CA . VAL A 1 171 ? 20.465 0.531 -11.554 1.00 87.44 171 VAL A CA 1
ATOM 1365 C C . VAL A 1 171 ? 19.865 0.464 -10.156 1.00 87.44 171 VAL A C 1
ATOM 1367 O O . VAL A 1 171 ? 18.985 1.237 -9.799 1.00 87.44 171 VAL A O 1
ATOM 1370 N N . THR A 1 172 ? 20.396 -0.421 -9.319 1.00 87.12 172 THR A N 1
ATOM 1371 C CA . THR A 1 172 ? 20.054 -0.495 -7.899 1.00 87.12 172 THR A CA 1
ATOM 1372 C C . THR A 1 172 ? 21.214 -0.044 -7.019 1.00 87.12 172 THR A C 1
ATOM 1374 O O . THR A 1 172 ? 22.390 -0.253 -7.329 1.00 87.12 172 THR A O 1
ATOM 1377 N N . HIS A 1 173 ? 20.87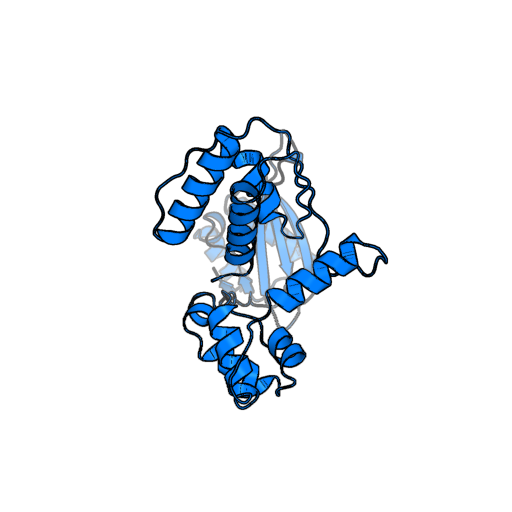9 0.589 -5.901 1.00 83.81 173 HIS A N 1
ATOM 1378 C CA . HIS A 1 173 ? 21.831 1.076 -4.912 1.00 83.81 173 HIS A CA 1
ATOM 1379 C C . HIS A 1 173 ? 21.824 0.148 -3.701 1.00 83.81 173 HIS A C 1
ATOM 1381 O O . HIS A 1 173 ? 20.792 -0.001 -3.054 1.00 83.81 173 HIS A O 1
ATOM 1387 N N . VAL A 1 174 ? 22.982 -0.425 -3.368 1.00 80.25 174 VAL A N 1
ATOM 1388 C CA . VAL A 1 174 ? 23.117 -1.338 -2.223 1.00 80.25 174 VAL A CA 1
ATOM 1389 C C . VAL A 1 174 ? 24.084 -0.722 -1.198 1.00 80.25 174 VAL A C 1
ATOM 1391 O O . VAL A 1 174 ? 25.304 -0.828 -1.368 1.00 80.25 174 VAL A O 1
ATOM 1394 N N . PRO A 1 175 ? 23.577 0.010 -0.184 1.00 72.88 175 PRO A N 1
ATOM 1395 C CA . PRO A 1 175 ? 24.402 0.768 0.765 1.00 72.88 175 PRO A CA 1
ATOM 1396 C C . PRO A 1 175 ? 25.290 -0.105 1.669 1.00 72.88 175 PRO A C 1
ATOM 1398 O O . PRO A 1 175 ? 26.298 0.376 2.187 1.00 72.88 175 PRO A O 1
ATOM 1401 N N . GLU A 1 176 ? 24.961 -1.385 1.830 1.00 77.06 176 GLU A N 1
ATOM 1402 C CA . GLU A 1 176 ? 25.645 -2.355 2.691 1.00 77.06 176 GLU A CA 1
ATOM 1403 C C . GLU A 1 176 ? 27.095 -2.637 2.254 1.00 77.06 176 GLU A C 1
ATOM 1405 O O . GLU A 1 176 ? 27.900 -3.102 3.057 1.00 77.06 176 GLU A O 1
ATOM 1410 N N . PHE A 1 177 ? 27.474 -2.295 1.016 1.00 69.50 177 PHE A N 1
ATOM 1411 C CA . PHE A 1 177 ? 28.849 -2.438 0.510 1.00 69.50 177 PHE A CA 1
ATOM 1412 C C . PHE A 1 177 ? 29.812 -1.299 0.930 1.00 69.50 177 PHE A C 1
ATOM 1414 O O . PHE A 1 177 ? 30.976 -1.265 0.517 1.00 69.50 177 PHE A O 1
ATOM 1421 N N . GLY A 1 178 ? 29.382 -0.384 1.806 1.00 65.62 178 GLY A N 1
ATOM 1422 C CA . GLY A 1 178 ? 30.267 0.532 2.537 1.00 65.62 178 GLY A CA 1
ATOM 1423 C C . GLY A 1 178 ? 30.951 1.605 1.674 1.00 65.62 178 GLY A C 1
ATOM 1424 O O . GLY A 1 178 ? 30.300 2.350 0.944 1.00 65.62 178 GLY A O 1
ATOM 1425 N N . ARG A 1 179 ? 32.286 1.743 1.797 1.00 54.56 179 ARG A N 1
ATOM 1426 C CA . ARG A 1 179 ? 33.094 2.781 1.105 1.00 54.56 179 ARG A CA 1
ATOM 1427 C C . ARG A 1 179 ? 33.032 2.686 -0.421 1.00 54.56 179 ARG A C 1
ATOM 1429 O O . ARG A 1 179 ? 33.273 3.684 -1.097 1.00 54.56 179 ARG A O 1
ATOM 1436 N N . TYR A 1 180 ? 32.676 1.519 -0.944 1.00 55.97 180 TYR A N 1
ATOM 1437 C CA . TYR A 1 180 ? 32.350 1.330 -2.343 1.00 55.97 180 TYR A CA 1
ATOM 1438 C C . TYR A 1 180 ? 30.833 1.301 -2.465 1.00 55.97 180 TYR A C 1
ATOM 1440 O O . TYR A 1 180 ? 30.208 0.247 -2.382 1.00 55.97 180 TYR A O 1
ATOM 1448 N N . LYS A 1 181 ? 30.239 2.486 -2.636 1.00 56.22 181 LYS A N 1
ATOM 1449 C CA . LYS A 1 181 ? 28.821 2.662 -2.975 1.00 56.22 181 LYS A CA 1
ATOM 1450 C C . LYS A 1 181 ? 28.564 2.101 -4.380 1.00 56.22 181 LYS A C 1
ATOM 1452 O O . LYS A 1 181 ? 28.323 2.865 -5.313 1.00 56.22 181 LYS A O 1
ATOM 1457 N N . TYR A 1 182 ? 28.722 0.792 -4.565 1.00 62.38 182 TYR A N 1
ATOM 1458 C CA . TYR A 1 182 ? 28.509 0.151 -5.847 1.00 62.38 182 TYR A CA 1
ATOM 1459 C C . TYR A 1 182 ? 27.034 0.256 -6.186 1.00 62.38 182 TYR A C 1
ATOM 1461 O O . TYR A 1 182 ? 26.148 -0.177 -5.447 1.00 62.38 182 TYR A O 1
ATOM 1469 N N . LYS A 1 183 ? 26.807 0.868 -7.334 1.00 72.31 183 LYS A N 1
ATOM 1470 C CA . LYS A 1 183 ? 25.531 0.857 -8.013 1.00 72.31 183 LYS A CA 1
ATOM 1471 C C . LYS A 1 183 ? 25.555 -0.389 -8.878 1.00 72.31 183 LYS A C 1
ATOM 1473 O O . LYS A 1 183 ? 26.477 -0.554 -9.672 1.00 72.31 183 LYS A O 1
ATOM 1478 N N . TYR A 1 184 ? 24.630 -1.310 -8.682 1.00 78.50 184 TYR A N 1
ATOM 1479 C CA . TYR A 1 184 ? 24.560 -2.497 -9.520 1.00 78.50 184 TYR A CA 1
ATOM 1480 C C . TYR A 1 184 ? 23.632 -2.190 -10.665 1.00 78.50 184 TYR A C 1
ATOM 1482 O O . TYR A 1 184 ? 22.451 -1.943 -10.449 1.00 78.50 184 TYR A O 1
ATOM 1490 N N . ILE A 1 185 ? 24.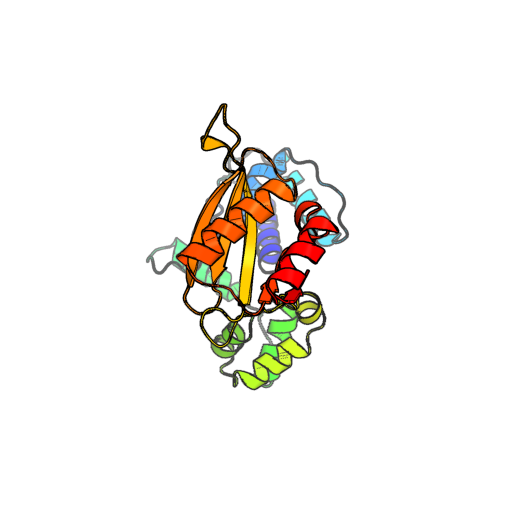160 -2.228 -11.878 1.00 82.94 185 ILE A N 1
ATOM 1491 C CA . ILE A 1 185 ? 23.289 -2.382 -13.029 1.00 82.94 185 ILE A CA 1
ATOM 1492 C C . ILE A 1 185 ? 23.030 -3.873 -13.206 1.00 82.94 185 ILE A C 1
ATOM 1494 O O . ILE A 1 185 ? 23.951 -4.699 -13.120 1.00 82.94 185 ILE A O 1
ATOM 1498 N N . TYR A 1 186 ? 21.767 -4.211 -13.405 1.00 89.50 186 TYR A N 1
ATOM 1499 C CA . TYR A 1 186 ? 21.366 -5.558 -13.756 1.00 89.50 186 TYR A CA 1
ATOM 1500 C C . TYR A 1 186 ? 20.599 -5.552 -15.067 1.00 89.50 186 TYR A C 1
ATOM 1502 O O . TYR A 1 186 ? 19.973 -4.565 -15.450 1.00 89.50 186 TYR A O 1
ATOM 1510 N N . VAL A 1 187 ? 20.646 -6.686 -15.743 1.00 91.81 187 VAL A N 1
ATOM 1511 C CA . VAL A 1 187 ? 19.820 -7.037 -16.885 1.00 91.81 187 VAL A CA 1
ATOM 1512 C C . VAL A 1 187 ? 19.038 -8.281 -16.499 1.00 91.81 187 VAL A C 1
ATOM 1514 O O . VAL A 1 187 ? 19.611 -9.244 -15.990 1.00 91.81 187 VAL A O 1
ATOM 1517 N N . LEU A 1 188 ? 17.741 -8.262 -16.772 1.00 94.00 188 LEU A N 1
ATOM 1518 C CA . LEU A 1 188 ? 16.829 -9.384 -16.632 1.00 94.00 188 LEU A CA 1
ATOM 1519 C C . LEU A 1 188 ? 16.226 -9.711 -17.996 1.00 94.00 188 LEU A C 1
ATOM 1521 O O . LEU A 1 188 ? 15.539 -8.879 -18.596 1.00 94.00 188 LEU A O 1
ATOM 1525 N N . ASP A 1 189 ? 16.391 -10.952 -18.442 1.00 94.81 189 ASP A N 1
ATOM 1526 C CA . ASP A 1 189 ? 15.573 -11.481 -19.524 1.00 94.81 189 ASP A CA 1
ATOM 1527 C C . ASP A 1 189 ? 14.148 -11.724 -19.014 1.00 94.81 189 ASP A C 1
ATOM 1529 O O . ASP A 1 189 ? 13.895 -12.536 -18.116 1.00 94.81 189 ASP A O 1
ATOM 1533 N N . THR A 1 190 ? 13.187 -10.995 -19.577 1.00 93.19 190 THR A N 1
ATOM 1534 C CA . THR A 1 190 ? 11.808 -11.016 -19.075 1.00 93.19 190 THR A CA 1
ATOM 1535 C C . THR A 1 190 ? 11.089 -12.345 -19.323 1.00 93.19 190 THR A C 1
ATOM 1537 O O . THR A 1 190 ? 10.098 -12.618 -18.632 1.00 93.19 190 THR A O 1
ATOM 1540 N N . PHE A 1 191 ? 11.590 -13.186 -20.234 1.00 94.06 191 PHE A N 1
ATOM 1541 C CA . PHE A 1 191 ? 11.051 -14.507 -20.540 1.00 94.06 191 PHE A CA 1
ATOM 1542 C C . PHE A 1 191 ? 11.784 -15.606 -19.759 1.00 94.06 191 PHE A C 1
ATOM 1544 O O . PHE A 1 191 ? 11.169 -16.258 -18.917 1.00 94.06 191 PHE A O 1
ATOM 1551 N N . SER A 1 192 ? 13.093 -15.773 -19.979 1.00 93.62 192 SER A N 1
ATOM 1552 C CA . SER A 1 192 ? 13.895 -16.870 -19.412 1.00 93.62 192 SER A CA 1
ATOM 1553 C C . SER A 1 192 ? 14.270 -16.674 -17.945 1.00 93.62 192 SER A C 1
ATOM 1555 O O . SER A 1 192 ? 14.688 -17.626 -17.292 1.00 93.62 192 SER A O 1
ATOM 1557 N N . LYS A 1 193 ? 14.119 -15.451 -17.421 1.00 93.12 193 LYS A N 1
ATOM 1558 C CA . LYS A 1 193 ? 14.534 -15.046 -16.068 1.00 93.12 193 LYS A CA 1
ATOM 1559 C C . LYS A 1 193 ? 16.043 -15.095 -15.831 1.00 93.12 193 LYS A C 1
ATOM 1561 O O . LYS A 1 193 ? 16.469 -14.980 -14.686 1.00 93.12 193 LYS A O 1
ATOM 1566 N N . ALA A 1 194 ? 16.847 -15.221 -16.887 1.00 94.25 194 ALA A N 1
ATOM 1567 C CA . ALA A 1 194 ? 18.292 -15.074 -16.783 1.00 94.25 194 ALA A CA 1
ATOM 1568 C C . ALA A 1 194 ? 18.638 -13.654 -16.312 1.00 94.25 194 ALA A C 1
ATOM 1570 O O . ALA A 1 194 ? 18.094 -12.675 -16.828 1.00 94.25 194 ALA A O 1
ATOM 1571 N N . VAL A 1 195 ? 19.536 -13.559 -15.331 1.00 95.56 195 VAL A N 1
ATOM 1572 C CA . VAL A 1 195 ? 19.987 -12.289 -14.755 1.00 95.56 195 VAL A CA 1
ATOM 1573 C C . VAL A 1 195 ? 21.489 -12.157 -14.936 1.00 95.56 195 VAL A C 1
ATOM 1575 O O . VAL A 1 195 ? 22.241 -13.093 -14.668 1.00 95.56 195 VAL A O 1
ATOM 1578 N N . TRP A 1 196 ? 21.923 -10.970 -15.342 1.00 94.75 196 TRP A N 1
ATOM 1579 C CA . TRP A 1 196 ? 23.318 -10.555 -15.310 1.00 94.75 196 TRP A CA 1
ATOM 1580 C C . TRP A 1 196 ? 23.432 -9.270 -14.502 1.00 94.75 196 TRP A C 1
ATOM 1582 O O . TRP A 1 196 ? 22.694 -8.323 -14.755 1.00 94.75 196 TRP A O 1
ATOM 1592 N N . ALA A 1 197 ? 24.346 -9.217 -13.540 1.00 92.25 197 ALA A N 1
ATOM 1593 C CA . ALA A 1 197 ? 24.559 -8.041 -12.707 1.00 92.25 197 ALA A CA 1
ATOM 1594 C C . ALA A 1 197 ? 26.049 -7.720 -12.642 1.00 92.25 197 ALA A C 1
ATOM 1596 O O . ALA A 1 197 ? 26.874 -8.620 -12.486 1.00 92.25 197 ALA A O 1
ATOM 1597 N N . SER A 1 198 ? 26.402 -6.439 -12.744 1.00 87.88 198 SER A N 1
ATOM 1598 C CA . SER A 1 198 ? 27.783 -6.000 -12.547 1.00 87.88 198 SER A CA 1
ATOM 1599 C C . SER A 1 198 ? 27.855 -4.798 -11.612 1.00 87.88 198 SER A C 1
ATOM 1601 O O . SER A 1 198 ? 27.044 -3.876 -11.756 1.00 87.88 198 SER A O 1
ATOM 1603 N N . PRO A 1 199 ? 28.850 -4.753 -10.715 1.00 86.38 199 PRO A N 1
ATOM 1604 C CA . PRO A 1 199 ? 29.092 -3.572 -9.904 1.00 86.38 199 PRO A CA 1
ATOM 1605 C C . PRO A 1 199 ? 29.579 -2.414 -10.788 1.00 86.38 199 PRO A C 1
ATOM 1607 O O . PRO A 1 199 ? 30.484 -2.584 -11.606 1.00 86.38 199 PRO A O 1
ATOM 1610 N N . LEU A 1 200 ? 29.002 -1.225 -10.611 1.00 81.12 200 LEU A N 1
ATOM 1611 C CA . LEU A 1 200 ? 29.432 0.006 -11.271 1.00 81.12 200 LEU A CA 1
ATOM 1612 C C . LEU A 1 200 ? 30.053 0.978 -10.275 1.00 81.12 200 LEU A C 1
ATOM 1614 O O . LEU A 1 200 ? 29.524 1.221 -9.189 1.00 81.12 200 LEU A O 1
ATOM 1618 N N . THR A 1 201 ? 31.139 1.613 -10.700 1.00 77.31 201 THR A N 1
ATOM 1619 C CA . THR A 1 201 ? 31.771 2.735 -9.996 1.00 77.31 201 THR A CA 1
ATOM 1620 C C . THR A 1 201 ? 31.074 4.080 -10.267 1.00 77.31 201 THR A C 1
ATOM 1622 O O . THR A 1 201 ? 31.425 5.079 -9.645 1.00 77.31 201 THR A O 1
ATOM 1625 N N . GLY A 1 202 ? 30.070 4.121 -11.158 1.00 79.50 202 GLY A N 1
ATOM 1626 C CA . GLY A 1 202 ? 29.229 5.291 -11.448 1.00 79.50 202 GLY A CA 1
ATOM 1627 C C . GLY A 1 202 ? 28.111 5.010 -12.471 1.00 79.50 202 GLY A C 1
ATOM 1628 O O . GLY A 1 202 ? 28.084 3.952 -13.086 1.00 79.50 202 GLY A O 1
ATOM 1629 N N . GLU A 1 203 ? 27.205 5.972 -12.689 1.00 83.19 203 GLU A N 1
ATOM 1630 C CA . GLU A 1 203 ? 26.038 5.879 -13.606 1.00 83.19 203 GLU A CA 1
ATOM 1631 C C . GLU A 1 203 ? 26.234 6.680 -14.896 1.00 83.19 203 GLU A C 1
ATOM 1633 O O . GLU A 1 203 ? 25.372 7.434 -15.341 1.00 83.19 203 GLU A O 1
ATOM 1638 N N . THR A 1 204 ? 27.406 6.585 -15.509 1.00 89.00 204 THR A N 1
ATOM 1639 C CA . THR A 1 204 ? 27.585 7.206 -16.831 1.00 89.00 204 THR A CA 1
ATOM 1640 C C . THR A 1 204 ? 27.270 6.197 -17.922 1.00 89.00 204 THR A C 1
ATOM 1642 O O . THR A 1 204 ? 27.455 4.996 -17.735 1.00 89.00 204 THR A O 1
ATOM 1645 N N . SER A 1 205 ? 26.911 6.672 -19.112 1.00 90.19 205 SER A N 1
ATOM 1646 C CA . SER A 1 205 ? 26.658 5.823 -20.284 1.00 90.19 205 SER A CA 1
ATOM 1647 C C . SER A 1 205 ? 27.819 4.873 -20.600 1.00 90.19 205 SER A C 1
ATOM 1649 O O . SER A 1 205 ? 27.614 3.790 -21.132 1.00 90.19 205 SER A O 1
ATOM 1651 N N . LYS A 1 206 ? 29.063 5.248 -20.254 1.00 92.00 206 LYS A N 1
ATOM 1652 C CA . LYS A 1 206 ? 30.240 4.374 -20.403 1.00 92.00 206 LYS A CA 1
ATOM 1653 C C . LYS A 1 206 ? 30.123 3.117 -19.534 1.00 92.00 206 LYS A C 1
ATOM 1655 O O . LYS A 1 206 ? 30.472 2.038 -20.002 1.00 92.00 206 LYS A O 1
ATOM 1660 N N . HIS A 1 207 ? 29.647 3.263 -18.301 1.00 90.06 207 HIS A N 1
ATOM 1661 C CA . HIS A 1 207 ? 29.451 2.153 -17.372 1.00 90.06 207 HIS A CA 1
ATOM 1662 C C . HIS A 1 207 ? 28.329 1.232 -17.859 1.00 90.06 207 HIS A C 1
ATOM 1664 O O . HIS A 1 207 ? 28.542 0.027 -17.968 1.00 90.06 207 HIS A O 1
ATOM 1670 N N . THR A 1 208 ? 27.196 1.806 -18.271 1.00 91.44 208 THR A N 1
ATOM 1671 C CA . THR A 1 208 ? 26.062 1.073 -18.857 1.00 91.44 208 THR A CA 1
ATOM 1672 C C . THR A 1 208 ? 26.470 0.271 -20.095 1.00 91.44 208 THR A C 1
ATOM 1674 O O . THR A 1 208 ? 26.198 -0.922 -20.187 1.00 91.44 208 THR A O 1
ATOM 1677 N N . ILE A 1 209 ? 27.206 0.892 -21.022 1.00 94.19 209 ILE A N 1
ATOM 1678 C CA . ILE A 1 209 ? 27.697 0.223 -22.235 1.00 94.19 209 ILE A CA 1
ATOM 1679 C C . ILE A 1 209 ? 28.677 -0.904 -21.887 1.00 94.19 209 ILE A C 1
ATOM 1681 O O . ILE A 1 209 ? 28.590 -1.988 -22.457 1.00 94.19 209 ILE A O 1
ATOM 1685 N N . SER A 1 210 ? 29.597 -0.679 -20.943 1.00 93.44 210 SER A N 1
ATOM 1686 C CA . SER A 1 210 ? 30.530 -1.721 -20.495 1.00 93.44 210 SER A CA 1
ATOM 1687 C C . SER A 1 210 ? 29.801 -2.922 -19.896 1.00 93.44 210 SER A C 1
ATOM 1689 O O . SER A 1 210 ? 30.178 -4.060 -20.170 1.00 93.44 210 SER A O 1
ATOM 1691 N N . HIS A 1 211 ? 28.751 -2.674 -19.112 1.00 93.56 211 HIS A N 1
ATOM 1692 C CA . HIS A 1 211 ? 27.907 -3.724 -18.561 1.00 93.56 211 HIS A CA 1
ATOM 1693 C C . HIS A 1 211 ? 27.203 -4.527 -19.657 1.00 93.56 211 HIS A C 1
ATOM 1695 O O . HIS A 1 211 ? 27.307 -5.754 -19.673 1.00 93.56 211 HIS A O 1
ATOM 1701 N N . TRP A 1 212 ? 26.532 -3.855 -20.598 1.00 95.69 212 TRP A N 1
ATOM 1702 C CA . TRP A 1 212 ? 25.824 -4.548 -21.673 1.00 95.69 212 TRP A CA 1
ATOM 1703 C C . TRP A 1 212 ? 26.757 -5.307 -22.605 1.00 95.69 212 TRP A C 1
ATOM 1705 O O . TRP A 1 212 ? 26.394 -6.393 -23.026 1.00 95.69 212 TRP A O 1
ATOM 1715 N N . MET A 1 213 ? 27.971 -4.820 -22.881 1.00 95.94 213 MET A N 1
ATOM 1716 C CA . MET A 1 213 ? 28.945 -5.598 -23.658 1.00 95.94 213 MET A CA 1
ATOM 1717 C C . MET A 1 213 ? 29.272 -6.940 -22.990 1.00 95.94 213 MET A C 1
ATOM 1719 O O . MET A 1 213 ? 29.298 -7.967 -23.665 1.00 95.94 213 MET A O 1
ATOM 1723 N N . ALA A 1 214 ? 29.472 -6.950 -21.669 1.00 95.25 214 ALA A N 1
ATOM 1724 C CA . ALA A 1 214 ? 29.714 -8.186 -20.926 1.00 95.25 214 ALA A CA 1
ATOM 1725 C C . ALA A 1 214 ? 28.469 -9.094 -20.895 1.00 95.25 214 ALA A C 1
ATOM 1727 O O . ALA A 1 214 ? 28.576 -10.306 -21.095 1.00 95.25 214 ALA A O 1
ATOM 1728 N N . ALA A 1 215 ? 27.283 -8.504 -20.712 1.00 95.94 215 ALA A N 1
ATOM 1729 C CA . ALA A 1 215 ? 26.013 -9.227 -20.739 1.00 95.94 215 ALA A CA 1
ATOM 1730 C C . ALA A 1 215 ? 25.747 -9.863 -22.113 1.00 95.94 215 ALA A C 1
ATOM 1732 O O . ALA A 1 215 ? 25.397 -11.036 -22.184 1.00 95.94 215 ALA A O 1
ATOM 1733 N N . PHE A 1 216 ? 25.972 -9.124 -23.203 1.00 96.69 216 PHE A N 1
ATOM 1734 C CA . PHE A 1 216 ? 25.793 -9.593 -24.579 1.00 96.69 216 PHE A CA 1
ATOM 1735 C C . PHE A 1 216 ? 26.727 -10.750 -24.912 1.00 96.69 216 PHE A C 1
ATOM 1737 O O . PHE A 1 216 ? 26.300 -11.717 -25.535 1.00 96.69 216 PHE A O 1
ATOM 1744 N N . ALA A 1 217 ? 27.981 -10.678 -24.464 1.00 96.00 217 ALA A N 1
ATOM 1745 C CA . ALA A 1 217 ? 28.941 -11.759 -24.653 1.00 96.00 217 ALA A CA 1
ATOM 1746 C C . ALA A 1 217 ? 28.549 -13.042 -23.899 1.00 96.00 217 ALA A C 1
ATOM 1748 O O . ALA A 1 217 ? 28.870 -14.135 -24.355 1.00 96.00 217 ALA A O 1
ATOM 1749 N N . THR A 1 218 ? 27.862 -12.914 -22.759 1.00 93.62 218 THR A N 1
ATOM 1750 C CA . THR A 1 218 ? 27.560 -14.053 -21.879 1.00 93.62 218 THR A CA 1
ATOM 1751 C C . THR A 1 218 ? 26.188 -14.666 -22.142 1.00 93.62 218 THR A C 1
ATOM 1753 O O . THR A 1 218 ? 26.053 -15.884 -22.209 1.00 93.62 218 THR A O 1
ATOM 1756 N N . LEU A 1 219 ? 25.160 -13.830 -22.270 1.00 94.62 219 LEU A N 1
ATOM 1757 C CA . LEU A 1 219 ? 23.767 -14.256 -22.411 1.00 94.62 219 LEU A CA 1
ATOM 1758 C C . LEU A 1 219 ? 23.284 -14.229 -23.867 1.00 94.62 219 LEU A C 1
ATOM 1760 O O . LEU A 1 219 ? 22.273 -14.850 -24.179 1.00 94.62 219 LEU A O 1
ATOM 1764 N N . GLY A 1 220 ? 23.995 -13.527 -24.751 1.00 95.06 220 GLY A N 1
ATOM 1765 C CA . GLY A 1 220 ? 23.554 -13.222 -26.110 1.00 95.06 220 GLY A CA 1
ATOM 1766 C C . GLY A 1 220 ? 22.959 -11.818 -26.235 1.00 95.06 220 GLY A C 1
ATOM 1767 O O . GLY A 1 220 ? 22.782 -11.102 -25.253 1.00 95.06 220 GLY A O 1
ATOM 1768 N N . VAL A 1 221 ? 22.670 -11.401 -27.468 1.00 97.00 221 VAL A N 1
ATOM 1769 C CA . VAL A 1 221 ? 22.170 -10.051 -27.773 1.00 97.00 221 VAL A CA 1
ATOM 1770 C C . VAL A 1 221 ? 20.637 -10.070 -27.826 1.00 97.00 221 VAL A C 1
ATOM 1772 O O . VAL A 1 221 ? 20.083 -10.867 -28.589 1.00 97.00 221 VAL A O 1
ATOM 1775 N N . PRO A 1 222 ? 19.929 -9.224 -27.052 1.00 97.19 222 PRO A N 1
ATOM 1776 C CA . PRO A 1 222 ? 18.478 -9.153 -27.110 1.00 97.19 222 PRO A CA 1
ATOM 1777 C C . PRO A 1 222 ? 17.994 -8.399 -28.351 1.00 97.19 222 PRO A C 1
ATOM 1779 O O . PRO A 1 222 ? 18.698 -7.560 -28.902 1.00 97.19 222 PRO A O 1
ATOM 1782 N N . SER A 1 223 ? 16.744 -8.624 -28.746 1.00 97.38 223 SER A N 1
ATOM 1783 C CA . SER A 1 223 ? 16.089 -7.802 -29.771 1.00 97.38 223 SER A CA 1
ATOM 1784 C C . SER A 1 223 ? 15.768 -6.399 -29.239 1.00 97.38 223 SER A C 1
ATOM 1786 O O . SER A 1 223 ? 15.841 -5.414 -29.972 1.00 97.38 223 SER A O 1
ATOM 1788 N N . GLU A 1 224 ? 15.400 -6.307 -27.959 1.00 97.38 224 GLU A N 1
ATOM 1789 C CA . GLU A 1 224 ? 14.891 -5.094 -27.330 1.00 97.38 224 GLU A CA 1
ATOM 1790 C C . GLU A 1 224 ? 15.383 -4.964 -25.888 1.00 97.38 224 GLU A C 1
ATOM 1792 O O . GLU A 1 224 ? 15.431 -5.942 -25.135 1.00 97.38 224 GLU A O 1
ATOM 1797 N N . ILE A 1 225 ? 15.685 -3.735 -25.481 1.00 96.38 225 ILE A N 1
ATOM 1798 C CA . ILE A 1 225 ? 16.007 -3.385 -24.098 1.00 96.38 225 ILE A CA 1
ATOM 1799 C C . ILE A 1 225 ? 15.058 -2.283 -23.647 1.00 96.38 225 ILE A C 1
ATOM 1801 O O . ILE A 1 225 ? 14.947 -1.248 -24.303 1.00 96.38 225 ILE A O 1
ATOM 1805 N N . LYS A 1 226 ? 14.407 -2.503 -22.504 1.00 94.50 226 LYS A N 1
ATOM 1806 C CA . LYS A 1 226 ? 13.623 -1.500 -21.793 1.00 94.50 226 LYS A CA 1
ATOM 1807 C C . LYS A 1 226 ? 14.393 -0.989 -20.576 1.00 94.50 226 LYS A C 1
ATOM 1809 O O . LYS A 1 226 ? 14.817 -1.789 -19.740 1.00 94.50 226 LYS A O 1
ATOM 1814 N N . THR A 1 227 ? 14.534 0.326 -20.474 1.00 93.19 227 THR A N 1
ATOM 1815 C CA . THR A 1 227 ? 15.133 1.028 -19.327 1.00 93.19 227 THR A CA 1
ATOM 1816 C C . THR A 1 227 ? 14.122 1.999 -18.729 1.00 93.19 227 THR A C 1
ATOM 1818 O O . THR A 1 227 ? 13.029 2.164 -19.266 1.00 93.19 227 THR A O 1
ATOM 1821 N N . ASP A 1 228 ? 14.485 2.659 -17.634 1.00 90.44 228 ASP A N 1
ATOM 1822 C CA . ASP A 1 228 ? 13.829 3.897 -17.225 1.00 90.44 228 ASP A CA 1
ATOM 1823 C C . ASP A 1 228 ? 14.370 5.104 -18.029 1.00 90.44 228 ASP A C 1
ATOM 1825 O O . ASP A 1 228 ? 15.176 4.962 -18.960 1.00 90.44 228 ASP A O 1
ATOM 1829 N N . ASN A 1 229 ? 13.937 6.310 -17.651 1.00 90.44 229 ASN A N 1
ATOM 1830 C CA . ASN A 1 229 ? 14.385 7.576 -18.241 1.00 90.44 229 ASN A CA 1
ATOM 1831 C C . ASN A 1 229 ? 15.708 8.097 -17.644 1.00 90.44 229 ASN A C 1
ATOM 1833 O O . ASN A 1 229 ? 16.016 9.289 -17.753 1.00 90.44 229 ASN A O 1
ATOM 1837 N N . GLY A 1 230 ? 16.499 7.233 -17.000 1.00 87.19 230 GLY A N 1
ATOM 1838 C CA . GLY A 1 230 ? 17.765 7.596 -16.383 1.00 87.19 230 GLY A CA 1
ATOM 1839 C C . GLY A 1 230 ? 18.741 8.255 -17.378 1.00 87.19 230 GLY A C 1
ATOM 1840 O O . GLY A 1 230 ? 18.836 7.822 -18.532 1.00 87.19 230 GLY A O 1
ATOM 1841 N N . PRO A 1 231 ? 19.535 9.264 -16.959 1.00 87.44 231 PRO A N 1
ATOM 1842 C CA . PRO A 1 231 ? 20.439 10.006 -17.851 1.00 87.44 231 PRO A CA 1
ATOM 1843 C C . PRO A 1 231 ? 21.459 9.134 -18.600 1.00 87.44 231 PRO A C 1
ATOM 1845 O O . PRO A 1 231 ? 21.902 9.469 -19.700 1.00 87.44 231 PRO A O 1
ATOM 1848 N N . CYS A 1 232 ? 21.854 8.001 -18.012 1.00 89.25 232 CYS A N 1
ATOM 1849 C CA . CYS A 1 232 ? 22.777 7.067 -18.650 1.00 89.25 232 CYS A CA 1
ATOM 1850 C C . CYS A 1 232 ? 22.147 6.331 -19.844 1.00 89.25 232 CYS A C 1
ATOM 1852 O O . CYS A 1 232 ? 22.848 6.039 -20.818 1.00 89.25 232 CYS A O 1
ATOM 1854 N N . TYR A 1 233 ? 20.836 6.090 -19.812 1.00 91.25 233 TYR A N 1
ATOM 1855 C CA . TYR A 1 233 ? 20.099 5.382 -20.856 1.00 91.25 233 TYR A CA 1
ATOM 1856 C C . TYR A 1 233 ? 19.638 6.315 -21.973 1.00 91.25 233 TYR A C 1
ATOM 1858 O O . TYR A 1 233 ? 19.721 5.950 -23.139 1.00 91.25 233 TYR A O 1
ATOM 1866 N N . THR A 1 234 ? 19.245 7.546 -21.644 1.00 91.94 234 THR A N 1
ATOM 1867 C CA . THR A 1 234 ? 18.753 8.538 -22.621 1.00 91.94 234 THR A CA 1
ATOM 1868 C C . THR A 1 234 ? 19.867 9.274 -23.374 1.00 91.94 234 THR A C 1
ATOM 1870 O O . THR A 1 234 ? 19.606 10.076 -24.268 1.00 91.94 234 THR A O 1
ATOM 1873 N N . SER A 1 235 ? 21.136 9.008 -23.051 1.00 93.19 235 SER A N 1
ATOM 1874 C CA . SER A 1 235 ? 22.270 9.660 -23.710 1.00 93.19 235 SER A CA 1
ATOM 1875 C C . SER A 1 235 ? 22.456 9.235 -25.177 1.00 93.19 235 SER A C 1
ATOM 1877 O O . SER A 1 235 ? 22.322 8.060 -25.527 1.00 93.19 235 SER A O 1
ATOM 1879 N N . GLN A 1 236 ? 22.938 10.161 -26.017 1.00 94.56 236 GLN A N 1
ATOM 1880 C CA . GLN A 1 236 ? 23.272 9.881 -27.423 1.00 94.56 236 GLN A CA 1
ATOM 1881 C C . GLN A 1 236 ? 24.260 8.715 -27.582 1.00 94.56 236 GLN A C 1
ATOM 1883 O O . GLN A 1 236 ? 24.159 7.920 -28.512 1.00 94.56 236 GLN A O 1
ATOM 1888 N N . LYS A 1 237 ? 25.223 8.591 -26.660 1.00 95.19 237 LYS A N 1
ATOM 1889 C CA . LYS A 1 237 ? 26.229 7.522 -26.690 1.00 95.19 237 LYS A CA 1
ATOM 1890 C C . LYS A 1 237 ? 25.593 6.136 -26.544 1.00 95.19 237 LYS A C 1
ATOM 1892 O O . LYS A 1 237 ? 26.010 5.205 -27.229 1.00 95.19 237 LYS A O 1
ATOM 1897 N N . THR A 1 238 ? 24.594 6.022 -25.672 1.00 94.75 238 THR A N 1
ATOM 1898 C CA . THR A 1 238 ? 23.811 4.799 -25.466 1.00 94.75 238 THR A CA 1
ATOM 1899 C C . THR A 1 238 ? 22.960 4.483 -26.691 1.00 94.75 238 THR A C 1
ATOM 1901 O O . THR A 1 238 ? 23.022 3.360 -27.189 1.00 94.75 238 THR A O 1
ATOM 1904 N N . ALA A 1 239 ? 22.263 5.479 -27.244 1.00 94.94 239 ALA A N 1
ATOM 1905 C CA . ALA A 1 239 ? 21.470 5.308 -28.460 1.00 94.94 239 ALA A CA 1
ATOM 1906 C C . ALA A 1 239 ? 22.323 4.793 -29.635 1.00 94.94 239 ALA A C 1
ATOM 1908 O O . ALA A 1 239 ? 21.995 3.777 -30.246 1.00 94.94 239 ALA A O 1
ATOM 1909 N N . THR A 1 240 ? 23.475 5.422 -29.901 1.00 97.06 240 THR A N 1
ATOM 1910 C CA . THR A 1 240 ? 24.398 4.993 -30.966 1.00 97.06 240 THR A CA 1
ATOM 1911 C C . THR A 1 240 ? 24.923 3.572 -30.741 1.00 97.06 240 THR A C 1
ATOM 1913 O O . THR A 1 240 ? 25.072 2.810 -31.697 1.00 97.06 240 THR A O 1
ATOM 1916 N N . PHE A 1 241 ? 25.204 3.193 -29.490 1.00 97.06 241 PHE A N 1
ATOM 1917 C CA . PHE A 1 241 ? 25.626 1.833 -29.157 1.00 97.06 241 PHE A CA 1
ATOM 1918 C C . PHE A 1 241 ? 24.534 0.809 -29.491 1.00 97.06 241 PHE A C 1
ATOM 1920 O O . PHE A 1 241 ? 24.813 -0.145 -30.211 1.00 97.06 241 PHE A O 1
ATOM 1927 N N . LEU A 1 242 ? 23.298 1.017 -29.032 1.00 96.62 242 LEU A N 1
ATOM 1928 C CA . LEU A 1 242 ? 22.201 0.069 -29.257 1.00 96.62 242 LEU A CA 1
ATOM 1929 C C . LEU A 1 242 ? 21.849 -0.062 -30.744 1.00 96.62 242 LEU A C 1
ATOM 1931 O O . LEU A 1 242 ? 21.685 -1.181 -31.228 1.00 96.62 242 LEU A O 1
ATOM 1935 N N . VAL A 1 243 ? 21.873 1.045 -31.496 1.00 96.62 243 VAL A N 1
ATOM 1936 C CA . VAL A 1 243 ? 21.711 1.028 -32.960 1.00 96.62 243 VAL A CA 1
ATOM 1937 C C . VAL A 1 243 ? 22.792 0.181 -33.633 1.00 96.62 243 VAL A C 1
ATOM 1939 O O . VAL A 1 243 ? 22.474 -0.642 -34.488 1.00 96.62 243 VAL A O 1
ATOM 1942 N N . LYS A 1 244 ? 24.063 0.317 -33.225 1.00 96.69 244 LYS A N 1
ATOM 1943 C CA . LYS A 1 244 ? 25.170 -0.479 -33.786 1.00 96.69 244 LYS A CA 1
ATOM 1944 C C . LYS A 1 244 ? 24.996 -1.983 -33.546 1.00 96.69 244 LYS A C 1
ATOM 1946 O O . LYS A 1 244 ? 25.426 -2.781 -34.372 1.00 96.69 244 LYS A O 1
ATOM 1951 N N . TRP A 1 245 ? 24.383 -2.359 -32.428 1.00 96.38 245 TRP A N 1
ATOM 1952 C CA . TRP A 1 245 ? 24.095 -3.751 -32.080 1.00 96.38 245 TRP A CA 1
ATOM 1953 C C . TRP A 1 245 ? 22.737 -4.247 -32.599 1.00 96.38 245 TRP A C 1
ATOM 1955 O O . TRP A 1 245 ? 22.387 -5.398 -32.356 1.00 96.38 245 TRP A O 1
ATOM 1965 N N . GLY A 1 246 ? 21.977 -3.410 -33.316 1.00 96.38 246 GLY A N 1
ATOM 1966 C CA . GLY A 1 246 ? 20.655 -3.766 -33.835 1.00 96.38 246 GLY A CA 1
ATOM 1967 C C . GLY A 1 246 ? 19.595 -3.967 -32.747 1.00 96.38 246 GLY A C 1
ATOM 1968 O O . GLY A 1 246 ? 18.603 -4.651 -32.983 1.00 96.38 246 GLY A O 1
ATOM 1969 N N . VAL A 1 247 ? 19.798 -3.392 -31.560 1.00 97.38 247 VAL A N 1
ATOM 1970 C CA . VAL A 1 247 ? 18.900 -3.531 -30.409 1.00 97.38 247 VAL A CA 1
ATOM 1971 C C . VAL A 1 247 ? 17.941 -2.348 -30.364 1.00 97.38 247 VAL A C 1
ATOM 1973 O O . VAL A 1 247 ? 18.368 -1.191 -30.347 1.00 97.38 247 VAL A O 1
ATOM 1976 N N . ARG A 1 248 ? 16.634 -2.615 -30.297 1.00 96.75 248 ARG A N 1
ATOM 1977 C CA . ARG A 1 248 ? 15.628 -1.561 -30.117 1.00 96.75 248 ARG A CA 1
ATOM 1978 C C . ARG A 1 248 ? 15.590 -1.109 -28.659 1.00 96.75 248 ARG A C 1
ATOM 1980 O O . ARG A 1 248 ? 15.431 -1.925 -27.755 1.00 96.75 248 ARG A O 1
ATOM 1987 N N . HIS A 1 249 ? 15.697 0.195 -28.433 1.00 95.06 249 HIS A N 1
ATOM 1988 C CA . HIS A 1 249 ? 15.620 0.784 -27.096 1.00 95.06 249 HIS A CA 1
ATOM 1989 C C . HIS A 1 249 ? 14.208 1.300 -26.809 1.00 95.06 249 HIS A C 1
ATOM 1991 O O . HIS A 1 249 ? 13.604 1.951 -27.660 1.00 95.06 249 HIS A O 1
ATOM 1997 N N . ILE A 1 250 ? 13.689 0.986 -25.623 1.00 91.56 250 ILE A N 1
ATOM 1998 C CA . ILE A 1 250 ? 12.409 1.465 -25.097 1.00 91.56 250 ILE A CA 1
ATOM 1999 C C . ILE A 1 250 ? 12.688 2.146 -23.751 1.00 91.56 250 ILE A C 1
ATOM 2001 O O . ILE A 1 250 ? 13.333 1.552 -22.886 1.00 91.56 250 ILE A O 1
ATOM 2005 N N . THR A 1 251 ? 12.187 3.362 -23.570 1.00 83.06 251 THR A N 1
ATOM 2006 C CA . THR A 1 251 ? 12.241 4.135 -22.315 1.00 83.06 251 THR A CA 1
ATOM 2007 C C . THR A 1 251 ? 10.841 4.386 -21.784 1.00 83.06 251 THR A C 1
ATOM 2009 O O . THR A 1 251 ? 9.968 4.684 -22.632 1.00 83.06 251 THR A O 1
#

Secondary structure (DSSP, 8-state):
--HHHHHHHHHHHHHHH--S-EE--BS-HHHHHHHHHHTT------S-HHHHHHHHHHHHHHHH--S-EE--B--TT----SHHHHHHHHHHHHHS----SPPP-HHHHHHHHHHHH---HHHHHHHH---HHHHHHHHHH-HHHHHT-----S------SSTTTEEEEEEEE-GGGTTS-PEEEEEEETTT--EEEEEES--SHHHHHHHHHHHHHHH---SEEE--S-TTTSSHHHHHHHHHTTPEEE-

Mean predicted aligned error: 18.36 Å

Foldseek 3Di:
DEPVVVQLVVVLVVLVPDLEEEEAEDQDPPNVVLLVPLLPDDQDDDPPPVVSVSSVSSNVSSVPRPHHYHYDHDHPPDPDDDPVNVVNVVVVVVVPDPPPDDDDDLLVVLLVCCLVHVDQLVVSCVVSVDDSVSSVVSLVPDPVSVVVPPPPVPDPPDADPDWLAEKEWEWDFDCVVPPQRWTKIKIARRPPRDIDIDTDSDLALVRVLVRVVVVCVPRNHHQEYEYPPDPSCPDPSNVVSCVVVNYHYHD

Nearest PDB structures (foldseek):
  3jca-assembly1_E  TM=7.042E-01  e=1.456E-14  Mouse mammary tumor virus
  4fw1-assembly1_A  TM=9.687E-01  e=1.775E-10  Rous sarcoma virus - Prague C
  7pel-assembly1_E  TM=6.812E-01  e=3.774E-11  Simian T-lymphotropic virus 1
  1a5v-assembly1_A  TM=9.189E-01  e=3.283E-09  Rous sarcoma virus (strain Schmidt-Ruppin)
  7ouf-assembly1_E  TM=6.517E-01  e=4.251E-11  Simian T-lymphotropic virus 1